Protein AF-0000000082824267 (afdb_homodimer)

Organism: NCBI:txid227866

Structure (mmCIF, N/CA/C/O backbone):
data_AF-0000000082824267-model_v1
#
loop_
_entity.id
_entity.type
_entity.pdbx_description
1 polymer 'Cupin domain-containing protein'
#
loop_
_atom_site.group_PDB
_atom_site.id
_atom_site.type_symbol
_atom_site.label_atom_id
_atom_site.label_alt_id
_atom_site.label_comp_id
_atom_site.label_asym_id
_atom_site.label_entity_id
_atom_site.label_seq_id
_atom_site.pdbx_PDB_ins_code
_atom_site.Cartn_x
_atom_site.Cartn_y
_atom_site.Cartn_z
_atom_site.occupancy
_atom_site.B_iso_or_equiv
_atom_site.auth_seq_id
_atom_site.auth_comp_id
_atom_site.auth_asym_id
_atom_site.auth_atom_id
_atom_site.pdbx_PDB_model_num
ATOM 1 N N . MET A 1 1 ? 20.578 14.664 -0.922 1 53.22 1 MET A N 1
ATOM 2 C CA . MET A 1 1 ? 20.297 13.445 -1.682 1 53.22 1 MET A CA 1
ATOM 3 C C . MET A 1 1 ? 19.594 12.414 -0.81 1 53.22 1 MET A C 1
ATOM 5 O O . MET A 1 1 ? 19.344 11.289 -1.247 1 53.22 1 MET A O 1
ATOM 9 N N . LYS A 1 2 ? 19.234 12.719 0.604 1 77.5 2 LYS A N 1
ATOM 10 C CA . LYS A 1 2 ? 18.953 11.867 1.756 1 77.5 2 LYS A CA 1
ATOM 11 C C . LYS A 1 2 ? 17.531 11.312 1.689 1 77.5 2 LYS A C 1
ATOM 13 O O . LYS A 1 2 ? 17.297 10.156 2.033 1 77.5 2 LYS A O 1
ATOM 18 N N . TYR A 1 3 ? 16.672 12 0.8 1 94.12 3 TYR A N 1
ATOM 19 C CA . TYR A 1 3 ? 15.289 11.57 0.693 1 94.12 3 TYR A CA 1
ATOM 20 C C . TYR A 1 3 ? 14.906 11.32 -0.761 1 94.12 3 TYR A C 1
ATOM 22 O O . TYR A 1 3 ? 14.734 12.266 -1.537 1 94.12 3 TYR A O 1
ATOM 30 N N . LYS A 1 4 ? 14.891 10.117 -1.152 1 96.5 4 LYS A N 1
ATOM 31 C CA . LYS A 1 4 ? 14.539 9.773 -2.527 1 96.5 4 LYS A CA 1
ATOM 32 C C . LYS A 1 4 ? 13.211 9.016 -2.578 1 96.5 4 LYS A C 1
ATOM 34 O O . LYS A 1 4 ? 13.031 8.023 -1.875 1 96.5 4 LYS A O 1
ATOM 39 N N . PRO A 1 5 ? 12.297 9.508 -3.406 1 98.56 5 PRO A N 1
ATOM 40 C CA . PRO A 1 5 ? 11.055 8.742 -3.578 1 98.56 5 PRO A CA 1
ATOM 41 C C . PRO A 1 5 ? 11.289 7.398 -4.258 1 98.56 5 PRO A C 1
ATOM 43 O O . PRO A 1 5 ? 12.289 7.215 -4.957 1 98.56 5 PRO A O 1
ATOM 46 N N . ILE A 1 6 ? 10.508 6.5 -3.969 1 98.75 6 ILE A N 1
ATOM 47 C CA . ILE A 1 6 ? 10.484 5.227 -4.68 1 98.75 6 ILE A CA 1
ATOM 48 C C . ILE A 1 6 ? 9.477 5.289 -5.82 1 98.75 6 ILE A C 1
ATOM 50 O O . ILE A 1 6 ? 8.273 5.453 -5.59 1 98.75 6 ILE A O 1
ATOM 54 N N . ASN A 1 7 ? 9.922 5.168 -7.016 1 98.81 7 ASN A N 1
ATOM 55 C CA . ASN A 1 7 ? 9.094 5.246 -8.211 1 98.81 7 ASN A CA 1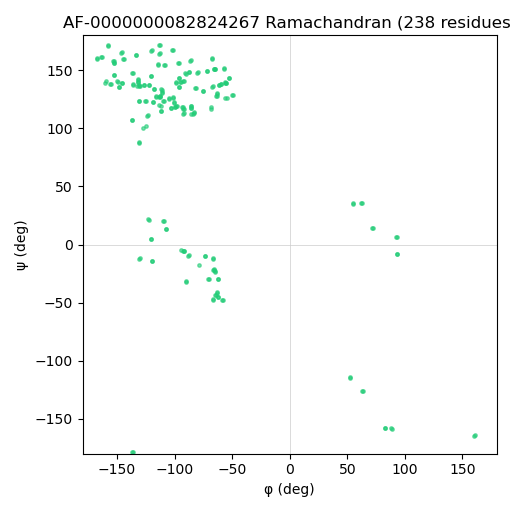
ATOM 56 C C . ASN A 1 7 ? 8.727 3.859 -8.734 1 98.81 7 ASN A C 1
ATOM 58 O O . ASN A 1 7 ? 9.609 3.084 -9.109 1 98.81 7 ASN A O 1
ATOM 62 N N . PHE A 1 8 ? 7.406 3.557 -8.781 1 98.88 8 PHE A N 1
ATOM 63 C CA . PHE A 1 8 ? 6.969 2.215 -9.141 1 98.88 8 PHE A CA 1
ATOM 64 C C . PHE A 1 8 ? 7.406 1.864 -10.555 1 98.88 8 PHE A C 1
ATOM 66 O O . PHE A 1 8 ? 7.906 0.765 -10.805 1 98.88 8 PHE A O 1
ATOM 73 N N . GLN A 1 9 ? 7.238 2.766 -11.516 1 98.56 9 GLN A N 1
ATOM 74 C CA . GLN A 1 9 ? 7.582 2.48 -12.906 1 98.56 9 GLN A CA 1
ATOM 75 C C . GLN A 1 9 ? 9.078 2.252 -13.062 1 98.56 9 GLN A C 1
ATOM 77 O O . GLN A 1 9 ? 9.5 1.349 -13.789 1 98.56 9 GLN A O 1
ATOM 82 N N . GLU A 1 10 ? 9.883 3.117 -12.391 1 98.69 10 GLU A N 1
ATOM 83 C CA . GLU A 1 10 ? 11.336 2.934 -12.43 1 98.69 10 GLU A CA 1
ATOM 84 C C . GLU A 1 10 ? 11.727 1.562 -11.898 1 98.69 10 GLU A C 1
ATOM 86 O O . GLU A 1 10 ? 12.531 0.853 -12.516 1 98.69 10 GLU A O 1
ATOM 91 N N . LYS A 1 11 ? 11.18 1.177 -10.734 1 98.88 11 LYS A N 1
ATOM 92 C CA . LYS A 1 11 ? 11.508 -0.109 -10.125 1 98.88 11 LYS A CA 1
ATOM 93 C C . LYS A 1 11 ? 11.062 -1.267 -11.016 1 98.88 11 LYS A C 1
ATOM 95 O O . LYS A 1 11 ? 11.797 -2.24 -11.188 1 98.88 11 LYS A O 1
ATOM 100 N N . LEU A 1 12 ? 9.852 -1.125 -11.617 1 98.75 12 LEU A N 1
ATOM 101 C CA . LEU A 1 12 ? 9.312 -2.166 -12.484 1 98.75 12 LEU A CA 1
ATOM 102 C C . LEU A 1 12 ? 10.203 -2.377 -13.703 1 98.75 12 LEU A C 1
ATOM 104 O O . LEU A 1 12 ? 10.258 -3.479 -14.258 1 98.75 12 LEU A O 1
ATOM 108 N N . SER A 1 13 ? 10.875 -1.376 -14.141 1 98.75 13 SER A N 1
ATOM 109 C CA . SER A 1 13 ? 11.703 -1.448 -15.336 1 98.75 13 SER A CA 1
ATOM 110 C C . SER A 1 13 ? 12.977 -2.25 -15.078 1 98.75 13 SER A C 1
ATOM 112 O O . SER A 1 13 ? 13.688 -2.617 -16.016 1 98.75 13 SER A O 1
ATOM 114 N N . LYS A 1 14 ? 13.297 -2.602 -13.836 1 98.69 14 LYS A N 1
ATOM 115 C CA . LYS A 1 14 ? 14.578 -3.195 -13.461 1 98.69 14 LYS A CA 1
ATOM 116 C C . LYS A 1 14 ? 14.531 -4.715 -13.594 1 98.69 14 LYS A C 1
ATOM 118 O O . LYS A 1 14 ? 15.555 -5.387 -13.422 1 98.69 14 LYS A O 1
ATOM 123 N N . PHE A 1 15 ? 13.414 -5.301 -13.812 1 98.56 15 PHE A N 1
ATOM 124 C CA . PHE A 1 15 ? 13.312 -6.75 -13.93 1 98.56 15 PHE A CA 1
ATOM 125 C C . PHE A 1 15 ? 12.234 -7.137 -14.938 1 98.56 15 PHE A C 1
ATOM 127 O O . PHE A 1 15 ? 11.383 -6.32 -15.289 1 98.56 15 PHE A O 1
ATOM 134 N N . GLN A 1 16 ? 12.219 -8.398 -15.367 1 98.06 16 GLN A N 1
ATOM 135 C CA . GLN A 1 16 ? 11.242 -8.898 -16.328 1 98.06 16 GLN A CA 1
ATOM 136 C C . GLN A 1 16 ? 10.609 -10.195 -15.836 1 98.06 16 GLN A C 1
ATOM 138 O O . GLN A 1 16 ? 9.602 -10.648 -16.391 1 98.06 16 GLN A O 1
ATOM 143 N N . ASP A 1 17 ? 11.195 -10.797 -14.797 1 97.44 17 ASP A N 1
ATOM 144 C CA . ASP A 1 17 ? 10.727 -12.086 -14.289 1 97.44 17 ASP A CA 1
ATOM 145 C C . ASP A 1 17 ? 9.242 -12.023 -13.93 1 97.44 17 ASP A C 1
ATOM 147 O O . ASP A 1 17 ? 8.766 -11.023 -13.391 1 97.44 17 ASP A O 1
ATOM 151 N N . GLN A 1 18 ? 8.57 -13.062 -14.273 1 98 18 GLN A N 1
ATOM 152 C CA . GLN A 1 18 ? 7.18 -13.227 -13.859 1 98 18 GLN A CA 1
ATOM 153 C C . GLN A 1 18 ? 7.086 -13.969 -12.523 1 98 18 GLN A C 1
ATOM 155 O O . GLN A 1 18 ? 7.902 -14.844 -12.242 1 98 18 GLN A O 1
ATOM 160 N N . TRP A 1 19 ? 6.07 -13.625 -11.711 1 98.38 19 TRP A N 1
ATOM 161 C CA . TRP A 1 19 ? 5.742 -14.32 -10.469 1 98.38 19 TRP A CA 1
ATOM 162 C C . TRP A 1 19 ? 6.953 -14.375 -9.539 1 98.38 19 TRP A C 1
ATOM 164 O O . TRP A 1 19 ? 7.203 -15.398 -8.906 1 98.38 19 TRP A O 1
ATOM 174 N N . SER A 1 20 ? 7.738 -13.344 -9.531 1 98.25 20 SER A N 1
ATOM 175 C CA . SER A 1 20 ? 8.93 -13.195 -8.695 1 98.25 20 SER A CA 1
ATOM 176 C C . SER A 1 20 ? 8.938 -11.844 -7.988 1 98.25 20 SER A C 1
ATOM 178 O O . SER A 1 20 ? 9.531 -10.883 -8.484 1 98.25 20 SER A O 1
ATOM 180 N N . PRO A 1 21 ? 8.32 -11.805 -6.824 1 98.69 21 PRO A N 1
ATOM 181 C CA . PRO A 1 21 ? 8.211 -10.531 -6.117 1 98.69 21 PRO A CA 1
ATOM 182 C C . PRO A 1 21 ? 9.57 -9.922 -5.781 1 98.69 21 PRO A C 1
ATOM 184 O O . PRO A 1 21 ? 10.508 -10.641 -5.414 1 98.69 21 PRO A O 1
ATOM 187 N N . LYS A 1 22 ? 9.688 -8.586 -5.977 1 98.88 22 LYS A N 1
ATOM 188 C CA . LYS A 1 22 ? 10.867 -7.801 -5.641 1 98.88 22 LYS A CA 1
ATOM 189 C C . LYS A 1 22 ? 10.555 -6.77 -4.562 1 98.88 22 LYS A C 1
ATOM 191 O O . LYS A 1 22 ? 9.602 -6 -4.688 1 98.88 22 LYS A O 1
ATOM 196 N N . VAL A 1 23 ? 11.344 -6.766 -3.5 1 98.94 23 VAL A N 1
ATOM 197 C CA . VAL A 1 23 ? 11.117 -5.844 -2.391 1 98.94 23 VAL A CA 1
ATOM 198 C C . VAL A 1 23 ? 11.57 -4.441 -2.783 1 98.94 23 VAL A C 1
ATOM 200 O O . VAL A 1 23 ? 12.672 -4.262 -3.299 1 98.94 23 VAL A O 1
ATOM 203 N N . ILE A 1 24 ? 10.695 -3.449 -2.525 1 98.88 24 ILE A N 1
ATOM 204 C CA . ILE A 1 24 ? 11.086 -2.084 -2.861 1 98.88 24 ILE A CA 1
ATOM 205 C C . ILE A 1 24 ? 11.102 -1.225 -1.6 1 98.88 24 ILE A C 1
ATOM 207 O O . ILE A 1 24 ? 11.68 -0.135 -1.587 1 98.88 24 ILE A O 1
ATOM 211 N N . ALA A 1 25 ? 10.523 -1.704 -0.544 1 98.81 25 ALA A N 1
ATOM 212 C CA . ALA A 1 25 ? 10.445 -0.925 0.688 1 98.81 25 ALA A CA 1
ATOM 213 C C . ALA A 1 25 ? 10 -1.798 1.86 1 98.81 25 ALA A C 1
ATOM 215 O O . ALA A 1 25 ? 9.445 -2.879 1.661 1 98.81 25 ALA A O 1
ATOM 216 N N . GLU A 1 26 ? 10.281 -1.306 3.016 1 98.69 26 GLU A N 1
ATOM 217 C CA . GLU A 1 26 ? 9.789 -1.901 4.254 1 98.69 26 GLU A CA 1
ATOM 218 C C . GLU A 1 26 ? 9.188 -0.841 5.176 1 98.69 26 GLU A C 1
ATOM 220 O O . GLU A 1 26 ? 9.688 0.283 5.242 1 98.69 26 GLU A O 1
ATOM 225 N N . MET A 1 27 ? 8.133 -1.171 5.797 1 98.69 27 MET A N 1
ATOM 226 C CA . MET A 1 27 ? 7.469 -0.427 6.863 1 98.69 27 MET A CA 1
ATOM 227 C C . MET A 1 27 ? 7.324 -1.286 8.117 1 98.69 27 MET A C 1
ATOM 229 O O . MET A 1 27 ? 6.52 -2.217 8.148 1 98.69 27 MET A O 1
ATOM 233 N N . ASN A 1 28 ? 8.062 -0.928 9.141 1 98.5 28 ASN A N 1
ATOM 234 C CA . ASN A 1 28 ? 8.133 -1.816 10.297 1 98.5 28 ASN A CA 1
ATOM 235 C C . ASN A 1 28 ? 8.523 -3.234 9.883 1 98.5 28 ASN A C 1
ATOM 237 O O . ASN A 1 28 ? 9.625 -3.459 9.383 1 98.5 28 ASN A O 1
ATOM 241 N N . ASP A 1 29 ? 7.645 -4.238 10.055 1 98.31 29 ASP A N 1
ATOM 242 C CA . ASP A 1 29 ? 7.949 -5.621 9.695 1 98.31 29 ASP A CA 1
ATOM 243 C C . ASP A 1 29 ? 7.16 -6.059 8.469 1 98.31 29 ASP A C 1
ATOM 245 O O . ASP A 1 29 ? 6.984 -7.258 8.234 1 98.31 29 ASP A O 1
ATOM 249 N N . TYR A 1 30 ? 6.672 -5.121 7.676 1 98.81 30 TYR A N 1
ATOM 250 C CA . TYR A 1 30 ? 5.984 -5.406 6.422 1 98.81 30 TYR A CA 1
ATOM 251 C C . TYR A 1 30 ? 6.844 -5.012 5.227 1 98.81 30 TYR A C 1
ATOM 253 O O . TYR A 1 30 ? 7.703 -4.133 5.332 1 98.81 30 TYR A O 1
ATOM 261 N N . GLN A 1 31 ? 6.617 -5.641 4.145 1 98.88 31 GLN A N 1
ATOM 262 C CA . GLN A 1 31 ? 7.324 -5.34 2.906 1 98.88 31 GLN A CA 1
ATOM 263 C C . GLN A 1 31 ? 6.355 -4.926 1.806 1 98.88 31 GLN A C 1
ATOM 265 O O . GLN A 1 31 ? 5.234 -5.43 1.736 1 98.88 31 GLN A O 1
ATOM 270 N N . PHE A 1 32 ? 6.785 -4.016 0.984 1 98.94 32 PHE A N 1
ATOM 271 C CA . PHE A 1 32 ? 6.195 -3.674 -0.302 1 98.94 32 PHE A CA 1
ATOM 272 C C . PHE A 1 32 ? 6.969 -4.316 -1.445 1 98.94 32 PHE A C 1
ATOM 274 O O . PHE A 1 32 ? 8.18 -4.109 -1.578 1 98.94 32 PHE A O 1
ATOM 281 N N . LYS A 1 33 ? 6.262 -5.094 -2.217 1 98.94 33 LYS A N 1
ATOM 282 C CA . LYS A 1 33 ? 6.918 -5.828 -3.297 1 98.94 33 LYS A CA 1
ATOM 283 C C . LYS A 1 33 ? 6.223 -5.574 -4.633 1 98.94 33 LYS A C 1
ATOM 285 O O . LYS A 1 33 ? 4.992 -5.516 -4.699 1 98.94 33 LYS A O 1
ATOM 290 N N . LEU A 1 34 ? 7.012 -5.379 -5.648 1 98.94 34 LEU A N 1
ATOM 291 C CA . LEU A 1 34 ? 6.484 -5.348 -7.008 1 98.94 34 LEU A CA 1
ATOM 292 C C . LEU A 1 34 ? 6.633 -6.707 -7.68 1 98.94 34 LEU A C 1
ATOM 294 O O . LEU A 1 34 ? 7.641 -7.391 -7.492 1 98.94 34 LEU A O 1
ATOM 298 N N . VAL A 1 35 ? 5.676 -7.074 -8.461 1 98.88 35 VAL A N 1
ATOM 299 C CA . VAL A 1 35 ? 5.715 -8.336 -9.195 1 98.88 35 VAL A CA 1
ATOM 300 C C . VAL A 1 35 ? 5.023 -8.172 -10.547 1 98.88 35 VAL A C 1
ATOM 302 O O . VAL A 1 35 ? 4.043 -7.441 -10.664 1 98.88 35 VAL A O 1
ATOM 305 N N . LYS A 1 36 ? 5.531 -8.719 -11.578 1 98.88 36 LYS A N 1
ATOM 306 C CA . LYS A 1 36 ? 4.867 -8.922 -12.867 1 98.88 36 LYS A CA 1
ATOM 307 C C . LYS A 1 36 ? 4.289 -10.328 -12.969 1 98.88 36 LYS A C 1
ATOM 309 O O . LYS A 1 36 ? 4.941 -11.305 -12.586 1 98.88 36 LYS A O 1
ATOM 314 N N . VAL A 1 37 ? 3.062 -10.367 -13.461 1 98.88 37 VAL A N 1
ATOM 315 C CA . VAL A 1 37 ? 2.459 -11.695 -13.516 1 98.88 37 VAL A CA 1
ATOM 316 C C . VAL A 1 37 ? 1.743 -11.883 -14.852 1 98.88 37 VAL A C 1
ATOM 318 O O . VAL A 1 37 ? 1.209 -10.922 -15.414 1 98.88 37 VAL A O 1
ATOM 321 N N . GLN A 1 38 ? 1.723 -13.008 -15.312 1 98.81 38 GLN A N 1
ATOM 322 C CA . GLN A 1 38 ? 0.967 -13.438 -16.484 1 98.81 38 GLN A CA 1
ATOM 323 C C . GLN A 1 38 ? 0.689 -14.938 -16.438 1 98.81 38 GLN A C 1
ATOM 325 O O . GLN A 1 38 ? 1.559 -15.727 -16.047 1 98.81 38 GLN A O 1
ATOM 330 N N . GLY A 1 39 ? -0.513 -15.281 -16.812 1 98.56 39 GLY A N 1
ATOM 331 C CA . GLY A 1 39 ? -0.914 -16.688 -16.766 1 98.56 39 GLY A CA 1
ATOM 332 C C . GLY A 1 39 ? -1.362 -17.125 -15.383 1 98.56 39 GLY A C 1
ATOM 333 O O . GLY A 1 39 ? -1.808 -16.312 -14.57 1 98.56 39 GLY A O 1
ATOM 334 N N . ASP A 1 40 ? -1.31 -18.438 -15.109 1 98.31 40 ASP A N 1
ATOM 335 C CA . ASP A 1 40 ? -1.82 -19.047 -13.883 1 98.31 40 ASP A CA 1
ATOM 336 C C . ASP A 1 40 ? -0.756 -19.047 -12.789 1 98.31 40 ASP A C 1
ATOM 338 O O . ASP A 1 40 ? 0.436 -19.188 -13.07 1 98.31 40 ASP A O 1
ATOM 342 N N . PHE A 1 41 ? -1.188 -18.953 -11.617 1 98.62 41 PHE A N 1
ATOM 343 C CA . PHE A 1 41 ? -0.38 -19.219 -10.438 1 98.62 41 PHE A CA 1
ATOM 344 C C . PHE A 1 41 ? -0.892 -20.453 -9.703 1 98.62 41 PHE A C 1
ATOM 346 O O . PHE A 1 41 ? -1.96 -20.984 -10.023 1 98.62 41 PHE A O 1
ATOM 353 N N . VAL A 1 42 ? -0.205 -20.922 -8.734 1 98.25 42 VAL A N 1
ATOM 354 C CA . VAL A 1 42 ? -0.593 -22.094 -7.949 1 98.25 42 VAL A CA 1
ATOM 355 C C . VAL A 1 42 ? -1.636 -21.703 -6.91 1 98.25 42 VAL A C 1
ATOM 357 O O . VAL A 1 42 ? -1.646 -20.562 -6.434 1 98.25 42 VAL A O 1
ATOM 360 N N . TRP A 1 43 ? -2.553 -22.641 -6.582 1 98.38 43 TRP A N 1
ATOM 361 C CA . TRP A 1 43 ? -3.402 -22.5 -5.406 1 98.38 43 TRP A CA 1
ATOM 362 C C . TRP A 1 43 ? -2.566 -22.5 -4.129 1 98.38 43 TRP A C 1
ATOM 364 O O . TRP A 1 43 ? -1.723 -23.375 -3.932 1 98.38 43 TRP A O 1
ATOM 374 N N . HIS A 1 44 ? -2.789 -21.531 -3.277 1 98.56 44 HIS A N 1
ATOM 375 C CA . HIS A 1 44 ? -2.059 -21.453 -2.018 1 98.56 44 HIS A CA 1
ATOM 376 C C . HIS A 1 44 ? -2.822 -20.625 -0.989 1 98.56 44 HIS A C 1
ATOM 378 O O . HIS A 1 44 ? -3.891 -20.094 -1.288 1 98.56 44 HIS A O 1
ATOM 384 N N . LYS A 1 45 ? -2.371 -20.609 0.228 1 98.12 45 LYS A N 1
ATOM 385 C CA . LYS A 1 45 ? -2.873 -19.766 1.306 1 98.12 45 LYS A CA 1
ATOM 386 C C . LYS A 1 45 ? -1.741 -19.328 2.23 1 98.12 45 LYS A C 1
ATOM 388 O O . LYS A 1 45 ? -0.639 -19.875 2.178 1 98.12 45 LYS A O 1
ATOM 393 N N . HIS A 1 46 ? -1.909 -18.359 2.918 1 98.12 46 HIS A N 1
ATOM 394 C CA . HIS A 1 46 ? -1.034 -17.922 4.004 1 98.12 46 HIS A CA 1
ATOM 395 C C . HIS A 1 46 ? -1.721 -18.078 5.359 1 98.12 46 HIS A C 1
ATOM 397 O O . HIS A 1 46 ? -2.672 -17.359 5.664 1 98.12 46 HIS A O 1
ATOM 403 N N . ASP A 1 47 ? -1.231 -18.922 6.18 1 97.19 47 ASP A N 1
ATOM 404 C CA . ASP A 1 47 ? -1.926 -19.344 7.395 1 97.19 47 ASP A CA 1
ATOM 405 C C . ASP A 1 47 ? -1.966 -18.219 8.422 1 97.19 47 ASP A C 1
ATOM 407 O O . ASP A 1 47 ? -2.926 -18.094 9.188 1 97.19 47 ASP A O 1
ATOM 411 N N . GLU A 1 48 ? -0.972 -17.359 8.398 1 97.19 48 GLU A N 1
ATOM 412 C CA . GLU A 1 48 ? -0.774 -16.516 9.57 1 97.19 48 GLU A CA 1
ATOM 413 C C . GLU A 1 48 ? -0.886 -15.039 9.203 1 97.19 48 GLU A C 1
ATOM 415 O O . GLU A 1 48 ? -0.577 -14.164 10.023 1 97.19 48 GLU A O 1
ATOM 420 N N . THR A 1 49 ? -1.23 -14.766 7.945 1 98.62 49 THR A N 1
ATOM 421 C CA . THR A 1 49 ? -1.23 -13.352 7.586 1 98.62 49 THR A CA 1
ATOM 422 C C . THR A 1 49 ? -2.221 -13.078 6.457 1 98.62 49 THR A C 1
ATOM 424 O O . THR A 1 49 ? -2.414 -13.922 5.578 1 98.62 49 THR A O 1
ATOM 427 N N . ASP A 1 50 ? -2.861 -11.867 6.496 1 98.75 50 ASP A N 1
ATOM 428 C CA . ASP A 1 50 ? -3.508 -11.289 5.324 1 98.75 50 ASP A CA 1
ATOM 429 C C . ASP A 1 50 ? -2.48 -10.898 4.266 1 98.75 50 ASP A C 1
ATOM 431 O O . ASP A 1 50 ? -1.289 -10.789 4.559 1 98.75 50 ASP A O 1
ATOM 435 N N . GLU A 1 51 ? -2.908 -10.758 3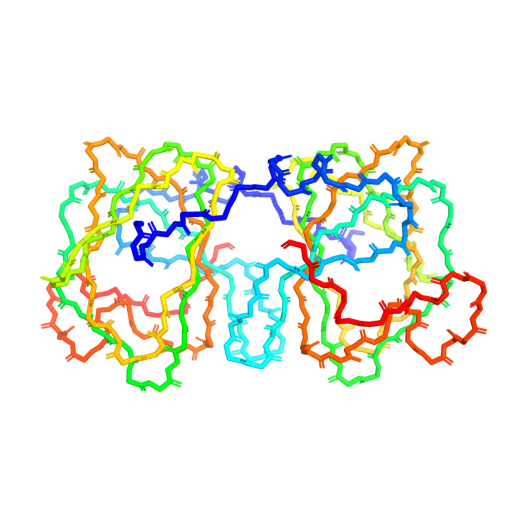.094 1 98.69 51 GLU A N 1
ATOM 436 C CA . GLU A 1 51 ? -2.1 -10.305 1.966 1 98.69 51 GLU A CA 1
ATOM 437 C C . GLU A 1 51 ? -2.852 -9.273 1.125 1 98.69 51 GLU A C 1
ATOM 439 O O . GLU A 1 51 ? -4.043 -9.438 0.857 1 98.69 51 GLU A O 1
ATOM 444 N N . VAL A 1 52 ? -2.172 -8.227 0.701 1 98.94 52 VAL A N 1
ATOM 445 C CA . VAL A 1 52 ? -2.82 -7.176 -0.083 1 98.94 52 VAL A CA 1
ATOM 446 C C . VAL A 1 52 ? -2.283 -7.195 -1.512 1 98.94 52 VAL A C 1
ATOM 448 O O . VAL A 1 52 ? -1.072 -7.293 -1.726 1 98.94 52 VAL A O 1
ATOM 451 N N . PHE A 1 53 ? -3.16 -7.125 -2.508 1 98.94 53 PHE A N 1
ATOM 452 C CA . PHE A 1 53 ? -2.875 -6.926 -3.924 1 98.94 53 PHE A CA 1
ATOM 453 C C . PHE A 1 53 ? -3.33 -5.543 -4.375 1 98.94 53 PHE A C 1
ATOM 455 O O . PHE A 1 53 ? -4.492 -5.176 -4.191 1 98.94 53 PHE A O 1
ATOM 462 N N . ILE A 1 54 ? -2.479 -4.738 -4.918 1 98.94 54 ILE A N 1
ATOM 463 C CA . ILE A 1 54 ? -2.816 -3.49 -5.594 1 98.94 54 ILE A CA 1
ATOM 464 C C . ILE A 1 54 ? -2.367 -3.557 -7.051 1 98.94 54 ILE A C 1
ATOM 466 O O . ILE A 1 54 ? -1.185 -3.756 -7.336 1 98.94 54 ILE A O 1
ATOM 470 N N . VAL A 1 55 ? -3.293 -3.375 -7.969 1 98.94 55 VAL A N 1
ATOM 471 C CA . VAL A 1 55 ? -2.941 -3.428 -9.383 1 98.94 55 VAL A CA 1
ATOM 472 C C . VAL A 1 55 ? -2.445 -2.059 -9.844 1 98.94 55 VAL A C 1
ATOM 474 O O . VAL A 1 55 ? -3.188 -1.074 -9.797 1 98.94 55 VAL A O 1
ATOM 477 N N . ILE A 1 56 ? -1.186 -2.07 -10.289 1 98.31 56 ILE A N 1
ATOM 478 C CA . ILE A 1 56 ? -0.518 -0.864 -10.766 1 98.31 56 ILE A CA 1
ATOM 479 C C . ILE A 1 56 ? -0.75 -0.706 -12.266 1 98.31 56 ILE A C 1
ATOM 481 O O . ILE A 1 56 ? -0.796 0.415 -12.781 1 98.31 56 ILE A O 1
ATOM 485 N N . GLY A 1 57 ? -0.86 -1.782 -12.93 1 98.62 57 GLY A N 1
ATOM 486 C CA . GLY A 1 57 ? -1.102 -1.828 -14.367 1 98.62 57 GLY A CA 1
ATOM 487 C C . GLY A 1 57 ? -1.668 -3.156 -14.836 1 98.62 57 GLY A C 1
ATOM 488 O O . GLY A 1 57 ? -1.2 -4.219 -14.414 1 98.62 57 GLY A O 1
ATOM 489 N N . GLY A 1 58 ? -2.609 -3.084 -15.766 1 98.75 58 GLY A N 1
ATOM 490 C CA . GLY A 1 58 ? -3.215 -4.293 -16.297 1 98.75 58 GLY A CA 1
ATOM 491 C C . GLY A 1 58 ? -4.406 -4.77 -15.492 1 98.75 58 GLY A C 1
ATOM 492 O O . GLY A 1 58 ? -5.133 -3.963 -14.906 1 98.75 58 GLY A O 1
ATOM 493 N N . ASN A 1 59 ? -4.695 -6.078 -15.656 1 98.88 59 ASN A N 1
ATOM 494 C CA . ASN A 1 59 ? -5.84 -6.73 -15.023 1 98.88 59 ASN A CA 1
ATOM 495 C C . ASN A 1 59 ? -5.441 -8.039 -14.352 1 98.88 59 ASN A C 1
ATOM 497 O O . ASN A 1 59 ? -4.637 -8.805 -14.891 1 98.88 59 ASN A O 1
ATOM 501 N N . LEU A 1 60 ? -6.074 -8.25 -13.211 1 98.94 60 LEU A N 1
ATOM 502 C CA . LEU A 1 60 ? -5.801 -9.453 -12.438 1 98.94 60 LEU A CA 1
ATOM 503 C C . LEU A 1 60 ? -7.098 -10.133 -12 1 98.94 60 LEU A C 1
ATOM 505 O O . LEU A 1 60 ? -8.039 -9.461 -11.586 1 98.94 60 LEU A O 1
ATOM 509 N N . ILE A 1 61 ? -7.121 -11.367 -12.117 1 98.94 61 ILE A N 1
ATOM 510 C CA . ILE A 1 61 ? -8.195 -12.156 -11.531 1 98.94 61 ILE A CA 1
ATOM 511 C C . ILE A 1 61 ? -7.645 -12.984 -10.367 1 98.94 61 ILE A C 1
ATOM 513 O O . ILE A 1 61 ? -6.578 -13.594 -10.484 1 98.94 61 ILE A O 1
ATOM 517 N N . ILE A 1 62 ? -8.281 -12.969 -9.242 1 98.88 62 ILE A N 1
ATOM 518 C CA . ILE A 1 62 ? -7.965 -13.875 -8.141 1 98.88 62 ILE A CA 1
ATOM 519 C C . ILE A 1 62 ? -9.125 -14.836 -7.91 1 98.88 62 ILE A C 1
ATOM 521 O O . ILE A 1 62 ? -10.242 -14.414 -7.613 1 98.88 62 ILE A O 1
ATOM 525 N N . GLU A 1 63 ? -8.844 -16.016 -8.039 1 98.69 63 GLU A N 1
ATOM 526 C CA . GLU A 1 63 ? -9.859 -17.062 -7.871 1 98.69 63 GLU A CA 1
ATOM 527 C C . GLU A 1 63 ? -9.883 -17.578 -6.434 1 98.69 63 GLU A C 1
ATOM 529 O O . GLU A 1 63 ? -8.836 -17.719 -5.805 1 98.69 63 GLU A O 1
ATOM 534 N N . PHE A 1 64 ? -11.016 -17.812 -5.973 1 98.44 64 PHE A N 1
ATOM 535 C CA . PHE A 1 64 ? -11.297 -18.5 -4.715 1 98.44 64 PHE A CA 1
ATOM 536 C C . PHE A 1 64 ? -12.117 -19.766 -4.953 1 98.44 64 PHE A C 1
ATOM 538 O O . PHE A 1 64 ? -12.648 -19.969 -6.051 1 98.44 64 PHE A O 1
ATOM 545 N N . ARG A 1 65 ? -12.219 -20.578 -3.967 1 97.44 65 ARG A N 1
ATOM 546 C CA . ARG A 1 65 ? -12.953 -21.828 -4.145 1 97.44 65 ARG A CA 1
ATOM 547 C C . ARG A 1 65 ? -14.438 -21.562 -4.367 1 97.44 65 ARG A C 1
ATOM 549 O O . ARG A 1 65 ? -15.125 -22.375 -5.004 1 97.44 65 ARG A O 1
ATOM 556 N N . ASP A 1 66 ? -14.828 -20.453 -3.939 1 97.12 66 ASP A N 1
ATOM 557 C CA . ASP A 1 66 ? -16.25 -20.156 -4.023 1 97.12 66 ASP A CA 1
ATOM 558 C C . ASP A 1 66 ? -16.516 -18.891 -4.816 1 97.12 66 ASP A C 1
ATOM 560 O O . ASP A 1 66 ? -17.531 -18.219 -4.633 1 97.12 66 ASP A O 1
ATOM 564 N N . GLY A 1 67 ? -15.602 -18.438 -5.676 1 97.44 67 GLY A N 1
ATOM 565 C CA . GLY A 1 67 ? -15.797 -17.234 -6.473 1 97.44 67 GLY A CA 1
ATOM 566 C C . GLY A 1 67 ? -14.508 -16.641 -6.996 1 97.44 67 GLY A C 1
ATOM 567 O O . GLY A 1 67 ? -13.5 -17.359 -7.117 1 97.44 67 GLY A O 1
ATOM 568 N N . GLU A 1 68 ? -14.602 -15.406 -7.441 1 98.5 68 GLU A N 1
ATOM 569 C CA . GLU A 1 68 ? -13.43 -14.688 -7.93 1 98.5 68 GLU A CA 1
ATOM 570 C C . GLU A 1 68 ? -13.586 -13.18 -7.77 1 98.5 68 GLU A C 1
ATOM 572 O O . GLU A 1 68 ? -14.703 -12.688 -7.609 1 98.5 68 GLU A O 1
ATOM 577 N N . VAL A 1 69 ? -12.547 -12.516 -7.746 1 98.75 69 VAL A N 1
ATOM 578 C CA . VAL A 1 69 ? -12.523 -11.055 -7.824 1 98.75 69 VAL A CA 1
ATOM 579 C C . VAL A 1 69 ? -11.672 -10.617 -9.016 1 98.75 69 VAL A C 1
ATOM 581 O O . VAL A 1 69 ? -10.617 -11.195 -9.281 1 98.75 69 VAL A O 1
ATOM 584 N N . LYS A 1 70 ? -12.102 -9.672 -9.758 1 98.81 70 LYS A N 1
ATOM 585 C CA . LYS A 1 70 ? -11.359 -9.055 -10.852 1 98.81 70 LYS A CA 1
ATOM 586 C C . LYS A 1 70 ? -10.844 -7.676 -10.453 1 98.81 70 LYS A C 1
ATOM 588 O O . LYS A 1 70 ? -11.609 -6.824 -10 1 98.81 70 LYS A O 1
ATOM 593 N N . LEU A 1 71 ? -9.578 -7.492 -10.594 1 98.88 71 LEU A N 1
ATOM 594 C CA . LEU A 1 71 ? -8.938 -6.23 -10.227 1 98.88 71 LEU A CA 1
ATOM 595 C C . LEU A 1 71 ? -8.414 -5.512 -11.469 1 98.88 71 LEU A C 1
ATOM 597 O O . LEU A 1 71 ? -7.688 -6.098 -12.266 1 98.88 71 LEU A O 1
ATOM 601 N N . ASN A 1 72 ? -8.805 -4.266 -11.586 1 98.75 72 ASN A N 1
ATOM 602 C CA . ASN A 1 72 ? -8.25 -3.377 -12.594 1 98.75 72 ASN A CA 1
ATOM 603 C C . ASN A 1 72 ? -7.215 -2.426 -12 1 98.75 72 ASN A C 1
ATOM 605 O O . ASN A 1 72 ? -7.062 -2.352 -10.781 1 98.75 72 ASN A O 1
ATOM 609 N N . GLU A 1 73 ? -6.465 -1.762 -12.93 1 98.69 73 GLU A N 1
ATOM 610 C CA . GLU A 1 73 ? -5.523 -0.736 -12.484 1 98.69 73 GLU A CA 1
ATOM 611 C C . GLU A 1 73 ? -6.191 0.244 -11.523 1 98.69 73 GLU A C 1
ATOM 613 O O . GLU A 1 73 ? -7.289 0.732 -11.789 1 98.69 73 GLU A O 1
ATOM 618 N N . GLY A 1 74 ? -5.57 0.474 -10.359 1 98.62 74 GLY A N 1
ATOM 619 C CA . GLY A 1 74 ? -6.098 1.422 -9.398 1 98.62 74 GLY A CA 1
ATOM 620 C C . GLY A 1 74 ? -7.004 0.778 -8.359 1 98.62 74 GLY A C 1
ATOM 621 O O . GLY A 1 74 ? -7.621 1.472 -7.551 1 98.62 74 GLY A O 1
ATOM 622 N N . GLU A 1 75 ? -7.082 -0.556 -8.398 1 98.88 75 GLU A N 1
ATOM 623 C CA . GLU A 1 75 ? -7.898 -1.289 -7.438 1 98.88 75 GLU A CA 1
ATOM 624 C C . GLU A 1 75 ? -7.035 -2.166 -6.531 1 98.88 75 GLU A C 1
ATOM 626 O O . GLU A 1 75 ? -5.902 -2.506 -6.887 1 98.88 75 GLU A O 1
ATOM 631 N N . MET A 1 76 ? -7.531 -2.479 -5.336 1 98.94 76 MET A N 1
ATOM 632 C CA . MET A 1 76 ? -6.836 -3.355 -4.398 1 98.94 76 MET A CA 1
ATOM 633 C C . MET A 1 76 ? -7.789 -4.395 -3.818 1 98.94 76 MET A C 1
ATOM 635 O O . MET A 1 76 ? -9.008 -4.254 -3.92 1 98.94 76 MET A O 1
ATOM 639 N N . PHE A 1 77 ? -7.277 -5.367 -3.273 1 98.94 77 PHE A N 1
ATOM 640 C CA . PHE A 1 77 ? -8.023 -6.398 -2.561 1 98.94 77 PHE A CA 1
ATOM 641 C C . PHE A 1 77 ? -7.184 -6.992 -1.438 1 98.94 77 PHE A C 1
ATOM 643 O O . PHE A 1 77 ? -5.973 -7.168 -1.587 1 98.94 77 PHE A O 1
ATOM 650 N N . VAL A 1 78 ? -7.824 -7.25 -0.321 1 98.88 78 VAL A N 1
ATOM 651 C CA . VAL A 1 78 ? -7.18 -7.906 0.81 1 98.88 78 VAL A CA 1
ATOM 652 C C . VAL A 1 78 ? -7.617 -9.367 0.877 1 98.88 78 VAL A C 1
ATOM 654 O O . VAL A 1 78 ? -8.805 -9.656 1.012 1 98.88 78 VAL A O 1
ATOM 657 N N . ILE A 1 79 ? -6.672 -10.25 0.723 1 98.69 79 ILE A N 1
ATOM 658 C CA . ILE A 1 79 ? -6.953 -11.664 0.938 1 98.69 79 ILE A CA 1
ATOM 659 C C . ILE A 1 79 ? -6.801 -12.008 2.42 1 98.69 79 ILE A C 1
ATOM 661 O O . ILE A 1 79 ? -5.707 -11.883 2.98 1 98.69 79 ILE A O 1
ATOM 665 N N . PRO A 1 80 ? -7.828 -12.43 3.066 1 98.12 80 PRO A N 1
ATOM 666 C CA . PRO A 1 80 ? -7.715 -12.766 4.488 1 98.12 80 PRO A CA 1
ATOM 667 C C . PRO A 1 80 ? -6.793 -13.953 4.746 1 98.12 80 PRO A C 1
ATOM 669 O O . PRO A 1 80 ? -6.656 -14.828 3.889 1 98.12 80 PRO A O 1
ATOM 672 N N . LYS A 1 81 ? -6.199 -13.922 5.926 1 98.12 81 LYS A N 1
ATOM 673 C CA . LYS A 1 81 ? -5.383 -15.062 6.328 1 98.12 81 LYS A CA 1
ATOM 674 C C . LYS A 1 81 ? -6.16 -16.375 6.211 1 98.12 81 LYS A C 1
ATOM 676 O O . LYS A 1 81 ? -7.367 -16.406 6.457 1 98.12 81 LYS A O 1
ATOM 681 N N . ASN A 1 82 ? -5.52 -17.438 5.816 1 97.94 82 ASN A N 1
ATOM 682 C CA . ASN A 1 82 ? -6.008 -18.812 5.766 1 97.94 82 ASN A CA 1
ATOM 683 C C . ASN A 1 82 ? -7.02 -19 4.641 1 97.94 82 ASN A C 1
ATOM 685 O O . ASN A 1 82 ? -7.777 -19.984 4.637 1 97.94 82 ASN A O 1
ATOM 689 N N . VAL A 1 83 ? -7.164 -18.094 3.691 1 98.06 83 VAL A N 1
ATOM 690 C CA . VAL A 1 83 ? -8.062 -18.234 2.547 1 98.06 83 VAL A CA 1
ATOM 691 C C . VAL A 1 83 ? -7.266 -18.688 1.322 1 98.06 83 VAL A C 1
ATOM 693 O O . VAL A 1 83 ? -6.324 -18.016 0.901 1 98.06 83 VAL A O 1
ATOM 696 N N . GLU A 1 84 ? -7.613 -19.812 0.853 1 98.25 84 GLU A N 1
ATOM 697 C CA . GLU A 1 84 ? -6.988 -20.312 -0.368 1 98.25 84 GLU A CA 1
ATOM 698 C C . GLU A 1 84 ? -7.371 -19.453 -1.574 1 98.25 84 GLU A C 1
ATOM 700 O O . GLU A 1 84 ? -8.531 -19.078 -1.728 1 98.25 84 GLU A O 1
ATOM 705 N N . HIS A 1 85 ? -6.391 -19.156 -2.408 1 98.69 85 HIS A N 1
ATOM 706 C CA . HIS A 1 85 ? -6.641 -18.297 -3.57 1 98.69 85 HIS A CA 1
ATOM 707 C C . HIS A 1 85 ? -5.66 -18.609 -4.695 1 98.69 85 HIS A C 1
ATOM 709 O O . HIS A 1 85 ? -4.598 -19.188 -4.457 1 98.69 85 HIS A O 1
ATOM 715 N N . LYS A 1 86 ? -5.996 -18.312 -5.883 1 98.69 86 LYS A N 1
ATOM 716 C CA . LYS A 1 86 ? -5.191 -18.516 -7.086 1 98.69 86 LYS A CA 1
ATOM 717 C C . LYS A 1 86 ? -5.262 -17.312 -8.008 1 98.69 86 LYS A C 1
ATOM 719 O O . LYS A 1 86 ? -6.266 -17.094 -8.695 1 98.69 86 LYS A O 1
ATOM 724 N N . PRO A 1 87 ? -4.176 -16.516 -8.086 1 98.81 87 PRO A N 1
ATOM 725 C CA . PRO A 1 87 ? -4.133 -15.406 -9.039 1 98.81 87 PRO A CA 1
ATOM 726 C C . PRO A 1 87 ? -3.992 -15.875 -10.484 1 98.81 87 PRO A C 1
ATOM 728 O O . PRO A 1 87 ? -3.428 -16.938 -10.734 1 98.81 87 PRO A O 1
ATOM 731 N N . TYR A 1 88 ? -4.566 -15.055 -11.375 1 98.88 88 TYR A N 1
ATOM 732 C CA . TYR A 1 88 ? -4.465 -15.258 -12.82 1 98.88 88 TYR A CA 1
ATOM 733 C C . TYR A 1 88 ? -4.484 -13.93 -13.562 1 98.88 88 TYR A C 1
ATOM 735 O O . TYR A 1 88 ? -5.254 -13.031 -13.219 1 98.88 88 TYR A O 1
ATOM 743 N N . ALA A 1 89 ? -3.59 -13.781 -14.539 1 98.88 89 ALA A N 1
ATOM 744 C CA . ALA A 1 89 ? -3.605 -12.617 -15.43 1 98.88 89 ALA A CA 1
ATOM 745 C C . ALA A 1 89 ? -3.52 -13.047 -16.891 1 98.88 89 ALA A C 1
ATOM 747 O O . ALA A 1 89 ? -2.572 -13.734 -17.281 1 98.88 89 ALA A O 1
ATOM 748 N N . GLU A 1 90 ? -4.496 -12.625 -17.656 1 98.69 90 GLU A N 1
ATOM 749 C CA . GLU A 1 90 ? -4.512 -12.977 -19.078 1 98.69 90 GLU A CA 1
ATOM 750 C C . GLU A 1 90 ? -3.354 -12.32 -19.812 1 98.69 90 GLU A C 1
ATOM 752 O O . GLU A 1 90 ? -2.701 -12.961 -20.641 1 98.69 90 GLU A O 1
ATOM 757 N N . ALA A 1 91 ? -3.117 -11.109 -19.656 1 98.75 91 ALA A N 1
ATOM 758 C CA . ALA A 1 91 ? -1.968 -10.336 -20.109 1 98.75 91 ALA A CA 1
ATOM 759 C C . ALA A 1 91 ? -1.117 -9.859 -18.938 1 98.75 91 ALA A C 1
ATOM 761 O O . ALA A 1 91 ? -1.554 -9.914 -17.781 1 98.75 91 ALA A O 1
ATOM 762 N N . GLU A 1 92 ? 0.052 -9.438 -19.203 1 98.88 92 GLU A N 1
ATOM 763 C CA . GLU A 1 92 ? 0.943 -9.047 -18.109 1 98.88 92 GLU A CA 1
ATOM 764 C C . GLU A 1 92 ? 0.3 -7.98 -17.234 1 98.88 92 GLU A C 1
ATOM 766 O O . GLU A 1 92 ? -0.227 -6.984 -17.734 1 98.88 92 GLU A O 1
ATOM 771 N N . CYS A 1 93 ? 0.273 -8.273 -16 1 98.88 93 CYS A N 1
ATOM 772 C CA . CYS A 1 93 ? -0.234 -7.387 -14.961 1 98.88 93 CYS A CA 1
ATOM 773 C C . CYS A 1 93 ? 0.869 -7.02 -13.977 1 98.88 93 CYS A C 1
ATOM 775 O O . CYS A 1 93 ? 1.678 -7.867 -13.594 1 98.88 93 CYS A O 1
ATOM 777 N N . LYS A 1 94 ? 1.007 -5.762 -13.617 1 98.94 94 LYS A N 1
ATOM 778 C CA . LYS A 1 94 ? 1.951 -5.25 -12.633 1 98.94 94 LYS A CA 1
ATOM 779 C C . LYS A 1 94 ? 1.259 -4.98 -11.297 1 98.94 94 LYS A C 1
ATOM 781 O O . LYS A 1 94 ? 0.265 -4.254 -11.242 1 98.94 94 LYS A O 1
ATOM 786 N N . ILE A 1 95 ? 1.835 -5.582 -10.219 1 98.94 95 ILE A N 1
ATOM 787 C CA . ILE A 1 95 ? 1.13 -5.605 -8.945 1 98.94 95 ILE A CA 1
ATOM 788 C C . ILE A 1 95 ? 2.061 -5.129 -7.828 1 98.94 95 ILE A C 1
ATOM 790 O O . ILE A 1 95 ? 3.248 -5.457 -7.82 1 98.94 95 ILE A O 1
ATOM 794 N N . LEU A 1 96 ? 1.562 -4.297 -6.965 1 98.94 96 LEU A N 1
ATOM 795 C CA . LEU A 1 96 ? 2.17 -4.027 -5.664 1 98.94 96 LEU A CA 1
ATOM 796 C C . LEU A 1 96 ? 1.579 -4.934 -4.59 1 98.94 96 LEU A C 1
ATOM 798 O O . LEU A 1 96 ? 0.366 -4.93 -4.367 1 98.94 96 LEU A O 1
ATOM 802 N N . LEU A 1 97 ? 2.396 -5.758 -3.971 1 98.94 97 LEU A N 1
ATOM 803 C CA . LEU A 1 97 ? 2.016 -6.605 -2.85 1 98.94 97 LEU A CA 1
ATOM 804 C C . LEU A 1 97 ? 2.436 -5.98 -1.524 1 98.94 97 LEU A C 1
ATOM 806 O O . LEU A 1 97 ? 3.518 -5.395 -1.426 1 98.94 97 LEU A O 1
ATOM 810 N N . VAL A 1 98 ? 1.589 -6.082 -0.536 1 98.94 98 VAL A N 1
ATOM 811 C CA . VAL A 1 98 ? 1.941 -5.691 0.825 1 98.94 98 VAL A CA 1
ATOM 812 C C . VAL A 1 98 ? 1.686 -6.855 1.779 1 98.94 98 VAL A C 1
ATOM 814 O O . VAL A 1 98 ? 0.573 -7.383 1.842 1 98.94 98 VAL A O 1
ATOM 817 N N . GLU A 1 99 ? 2.652 -7.277 2.498 1 98.75 99 GLU A N 1
ATOM 818 C CA . GLU A 1 99 ? 2.596 -8.414 3.414 1 98.75 99 GLU A CA 1
ATOM 819 C C . GLU A 1 99 ? 3.768 -8.391 4.391 1 98.75 99 GLU A C 1
ATOM 821 O O . GLU A 1 99 ? 4.746 -7.668 4.18 1 98.75 99 GLU A O 1
ATOM 826 N N . PRO A 1 100 ? 3.684 -9.109 5.527 1 98.56 100 PRO A N 1
ATOM 827 C CA . PRO A 1 100 ? 4.82 -9.18 6.445 1 98.56 100 PRO A CA 1
ATOM 828 C C . PRO A 1 100 ? 6.086 -9.711 5.781 1 98.56 100 PRO A C 1
ATOM 830 O O . PRO A 1 100 ? 6.008 -10.477 4.816 1 98.56 100 PRO A O 1
ATOM 833 N N . LYS A 1 101 ? 7.176 -9.273 6.301 1 97.94 101 LYS A N 1
ATOM 834 C CA . LYS A 1 101 ? 8.461 -9.773 5.82 1 97.94 101 LYS A CA 1
ATOM 835 C C . LYS A 1 101 ? 8.539 -11.297 5.914 1 97.94 101 LYS A C 1
ATOM 837 O O . LYS A 1 101 ? 8.047 -11.883 6.879 1 97.94 101 LYS A O 1
ATOM 842 N N . GLY A 1 102 ? 9.094 -11.898 4.91 1 95.81 102 GLY A N 1
ATOM 843 C CA . GLY A 1 102 ? 9.398 -13.312 4.98 1 95.81 102 GLY A CA 1
ATOM 844 C C . GLY A 1 102 ? 8.297 -14.195 4.414 1 95.81 102 GLY A C 1
ATOM 845 O O . GLY A 1 102 ? 8.484 -15.398 4.25 1 95.81 102 GLY A O 1
ATOM 846 N N . VAL A 1 103 ? 7.148 -13.641 4.078 1 97.31 103 VAL A N 1
ATOM 847 C CA . VAL A 1 103 ? 6.051 -14.438 3.535 1 97.31 103 VAL A CA 1
ATOM 848 C C . VAL A 1 103 ? 6.465 -15.047 2.199 1 97.31 103 VAL A C 1
ATOM 850 O O . VAL A 1 103 ? 6.941 -14.336 1.308 1 97.31 103 VAL A O 1
ATOM 853 N N . VAL A 1 104 ? 6.277 -16.312 2.137 1 97.25 104 VAL A N 1
ATOM 854 C CA . VAL A 1 104 ? 6.605 -17.031 0.914 1 97.25 104 VAL A CA 1
ATOM 855 C C . VAL A 1 104 ? 5.461 -16.906 -0.09 1 97.25 104 VAL A C 1
ATOM 857 O O . VAL A 1 104 ? 4.297 -17.094 0.258 1 97.25 104 VAL A O 1
ATOM 860 N N . ASN A 1 105 ? 5.75 -16.625 -1.379 1 98.12 105 ASN A N 1
ATOM 861 C CA . ASN A 1 105 ? 4.723 -16.281 -2.355 1 98.12 105 ASN A CA 1
ATOM 862 C C . ASN A 1 105 ? 3.77 -17.438 -2.615 1 98.12 105 ASN A C 1
ATOM 864 O O . ASN A 1 105 ? 2.611 -17.219 -2.984 1 98.12 105 ASN A O 1
ATOM 868 N N . THR A 1 106 ? 4.125 -18.672 -2.391 1 98.25 106 THR A N 1
ATOM 869 C CA . THR A 1 106 ? 3.273 -19.812 -2.662 1 98.25 106 THR A CA 1
ATOM 870 C C . THR A 1 106 ? 2.742 -20.422 -1.363 1 98.25 106 THR A C 1
ATOM 872 O O . THR A 1 106 ? 2.24 -21.547 -1.352 1 98.25 106 THR A O 1
ATOM 875 N N . GLY A 1 107 ? 2.92 -19.625 -0.24 1 96.31 107 GLY A N 1
ATOM 876 C CA . GLY A 1 107 ? 2.508 -20.172 1.045 1 96.31 107 GLY A CA 1
ATOM 877 C C . GLY A 1 107 ? 3.291 -21.406 1.453 1 96.31 107 GLY A C 1
ATOM 878 O O . GLY A 1 107 ? 4.523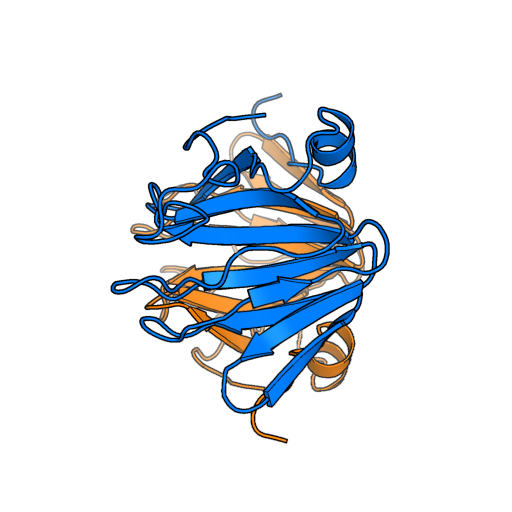 -21.391 1.471 1 96.31 107 GLY A O 1
ATOM 879 N N . GLN A 1 108 ? 2.545 -22.484 1.755 1 92.25 108 GLN A N 1
ATOM 880 C CA . GLN A 1 108 ? 3.17 -23.734 2.18 1 92.25 108 GLN A CA 1
ATOM 881 C C . GLN A 1 108 ? 3.436 -24.656 0.988 1 92.25 108 GLN A C 1
ATOM 883 O O . GLN A 1 108 ? 4.086 -25.688 1.128 1 92.25 108 GLN A O 1
ATOM 888 N N . GLU A 1 109 ? 2.969 -24.234 -0.148 1 92 109 GLU A N 1
ATOM 889 C CA . GLU A 1 109 ? 3.182 -25.016 -1.358 1 92 109 GLU A CA 1
ATOM 890 C C . GLU A 1 109 ? 4.539 -24.719 -1.985 1 92 109 GLU A C 1
ATOM 892 O O . GLU A 1 109 ? 4.812 -23.562 -2.354 1 92 109 GLU A O 1
ATOM 897 N N . ILE A 1 110 ? 5.426 -25.688 -1.956 1 92.56 110 ILE A N 1
ATOM 898 C CA . ILE A 1 110 ? 6.715 -25.5 -2.615 1 92.56 110 ILE A CA 1
ATOM 899 C C . ILE A 1 110 ? 6.641 -26.031 -4.051 1 92.56 110 ILE A C 1
ATOM 901 O O . ILE A 1 110 ? 6.406 -27.219 -4.273 1 92.56 110 ILE A O 1
ATOM 905 N N . THR A 1 111 ? 6.715 -25.172 -5.047 1 95.69 111 THR A N 1
ATOM 906 C CA . THR A 1 111 ? 6.633 -25.484 -6.469 1 95.69 111 THR A CA 1
ATOM 907 C C . THR A 1 111 ? 7.699 -24.719 -7.25 1 95.69 111 THR A C 1
ATOM 909 O O . THR A 1 111 ? 8.531 -24.031 -6.66 1 95.69 111 THR A O 1
ATOM 912 N N . ASP A 1 112 ? 7.762 -24.859 -8.562 1 95.5 112 ASP A N 1
ATOM 913 C CA . ASP A 1 112 ? 8.688 -24.109 -9.414 1 95.5 112 ASP A CA 1
ATOM 914 C C . ASP A 1 112 ? 8.352 -22.625 -9.422 1 95.5 112 ASP A C 1
ATOM 916 O O . ASP A 1 112 ? 9.164 -21.797 -9.844 1 95.5 112 ASP A O 1
ATOM 920 N N . GLN A 1 113 ? 7.156 -22.281 -8.898 1 95.75 113 GLN A N 1
ATOM 921 C CA . GLN A 1 113 ? 6.73 -20.891 -8.836 1 95.75 113 GLN A CA 1
ATOM 922 C C . GLN A 1 113 ? 7.105 -20.25 -7.504 1 95.75 113 GLN A C 1
ATOM 924 O O . GLN A 1 113 ? 6.879 -19.062 -7.293 1 95.75 113 GLN A O 1
ATOM 929 N N . THR A 1 114 ? 7.652 -21.109 -6.602 1 97.94 114 THR A N 1
ATOM 930 C CA . THR A 1 114 ? 8.164 -20.547 -5.355 1 97.94 114 THR A CA 1
ATOM 931 C C . THR A 1 114 ? 9.398 -19.688 -5.617 1 97.94 114 THR A C 1
ATOM 933 O O . THR A 1 114 ? 10.398 -20.172 -6.141 1 97.94 114 THR A O 1
ATOM 936 N N . ALA A 1 115 ? 9.266 -18.438 -5.289 1 97.31 115 ALA A N 1
ATOM 937 C CA . ALA A 1 115 ? 10.328 -17.484 -5.594 1 97.31 115 ALA A CA 1
ATOM 938 C C . ALA A 1 115 ? 11.234 -17.266 -4.383 1 97.31 115 ALA A C 1
ATOM 940 O O . ALA A 1 115 ? 10.812 -17.484 -3.242 1 97.31 115 ALA A O 1
ATOM 941 N N . GLU A 1 116 ? 12.477 -16.828 -4.68 1 96.25 116 GLU A N 1
ATOM 942 C CA . GLU A 1 116 ? 13.359 -16.391 -3.605 1 96.25 116 GLU A CA 1
ATOM 943 C C . GLU A 1 116 ? 12.773 -15.188 -2.857 1 96.25 116 GLU A C 1
ATOM 945 O O . GLU A 1 116 ? 12.234 -14.266 -3.475 1 96.25 116 GLU A O 1
ATOM 950 N N . ASN A 1 117 ? 12.891 -15.234 -1.54 1 95.88 117 ASN A N 1
ATOM 951 C CA . ASN A 1 117 ? 12.391 -14.133 -0.719 1 95.88 117 ASN A CA 1
ATOM 952 C C . ASN A 1 117 ? 13.422 -13.023 -0.579 1 95.88 117 ASN A C 1
ATOM 954 O O . ASN A 1 117 ? 14.617 -13.258 -0.77 1 95.88 117 ASN A O 1
ATOM 958 N N . ASP A 1 118 ? 12.977 -11.844 -0.26 1 97.12 118 ASP A N 1
ATOM 959 C CA . ASP A 1 118 ? 13.797 -10.711 0.158 1 97.12 118 ASP A CA 1
ATOM 960 C C . ASP A 1 118 ? 14.766 -10.297 -0.945 1 97.12 118 ASP A C 1
ATOM 962 O O . ASP A 1 118 ? 15.938 -10.008 -0.674 1 97.12 118 ASP A O 1
ATOM 966 N N . VAL A 1 119 ? 14.359 -10.391 -2.193 1 98.31 119 VAL A N 1
ATOM 967 C CA . VAL A 1 119 ? 15.125 -9.859 -3.311 1 98.31 119 VAL A CA 1
ATOM 968 C C . VAL A 1 119 ? 14.836 -8.367 -3.48 1 98.31 119 VAL A C 1
ATOM 970 O O . VAL A 1 119 ? 13.719 -7.988 -3.838 1 98.31 119 VAL A O 1
ATOM 973 N N . TRP A 1 120 ? 15.805 -7.504 -3.246 1 98.5 120 TRP A N 1
ATOM 974 C CA . TRP A 1 120 ? 15.648 -6.051 -3.254 1 98.5 120 TRP A CA 1
ATOM 975 C C . TRP A 1 120 ? 16 -5.473 -4.621 1 98.5 120 TRP A C 1
ATOM 977 O O . TRP A 1 120 ? 16.953 -5.918 -5.262 1 98.5 120 TRP A O 1
ATOM 987 N N . ILE A 1 121 ? 15.219 -4.527 -4.996 1 98.31 121 ILE A N 1
ATOM 988 C CA . ILE A 1 121 ? 15.57 -3.771 -6.195 1 98.31 121 ILE A CA 1
ATOM 989 C C . ILE A 1 121 ? 15.398 -2.277 -5.934 1 98.31 121 ILE A C 1
ATOM 991 O O . ILE A 1 121 ? 14.625 -1.88 -5.055 1 98.31 121 ILE A O 1
ATOM 995 N N . MET B 1 1 ? -22.281 -9.992 -4.301 1 56.41 1 MET B N 1
ATOM 996 C CA . MET B 1 1 ? -21.016 -10.516 -4.832 1 56.41 1 MET B CA 1
ATOM 997 C C . MET B 1 1 ? -19.938 -10.539 -3.756 1 56.41 1 MET B C 1
ATOM 999 O O . MET B 1 1 ? -19.656 -9.516 -3.133 1 56.41 1 MET B O 1
ATOM 1003 N N . LYS B 1 2 ? -19.438 -11.797 -3.166 1 80.31 2 LYS B N 1
ATOM 1004 C CA . LYS B 1 2 ? -18.703 -12.031 -1.925 1 80.31 2 LYS B CA 1
ATOM 1005 C C . LYS B 1 2 ? -17.312 -11.391 -1.977 1 80.31 2 LYS B C 1
ATOM 1007 O O . LYS B 1 2 ? -16.812 -10.898 -0.963 1 80.31 2 LYS B O 1
ATOM 1012 N N . TYR B 1 3 ? -16.828 -11.125 -3.293 1 93.81 3 TYR B N 1
ATOM 1013 C CA . TYR B 1 3 ? -15.5 -10.562 -3.463 1 93.81 3 TYR B CA 1
ATOM 1014 C C . TYR B 1 3 ? -15.555 -9.281 -4.289 1 93.81 3 TYR B C 1
ATOM 1016 O O . TYR B 1 3 ? -15.773 -9.328 -5.5 1 93.81 3 TYR B O 1
ATOM 1024 N N . LYS B 1 4 ? -15.477 -8.18 -3.65 1 96.56 4 LYS B N 1
ATOM 1025 C CA . LYS B 1 4 ? -15.516 -6.895 -4.348 1 96.56 4 LYS B CA 1
ATOM 1026 C C . LYS B 1 4 ? -14.172 -6.172 -4.234 1 96.56 4 LYS B C 1
ATOM 1028 O O . LYS B 1 4 ? -13.648 -6 -3.131 1 96.56 4 LYS B O 1
ATOM 1033 N N . PRO B 1 5 ? -13.633 -5.773 -5.387 1 98.56 5 PRO B N 1
ATOM 1034 C CA . PRO B 1 5 ? -12.414 -4.969 -5.312 1 98.56 5 PRO B CA 1
ATOM 1035 C C . PRO B 1 5 ? -12.648 -3.604 -4.668 1 98.56 5 PRO B C 1
ATOM 1037 O O . PRO B 1 5 ? -13.781 -3.109 -4.652 1 98.56 5 PRO B O 1
ATOM 1040 N N . ILE B 1 6 ? -11.711 -3.107 -4.078 1 98.75 6 ILE B N 1
ATOM 1041 C CA . ILE B 1 6 ? -11.727 -1.733 -3.588 1 98.75 6 ILE B CA 1
ATOM 1042 C C . ILE B 1 6 ? -11.133 -0.802 -4.645 1 98.75 6 ILE B C 1
ATOM 1044 O O . ILE B 1 6 ? -9.961 -0.92 -4.996 1 98.75 6 ILE B O 1
ATOM 1048 N N . ASN B 1 7 ? -11.891 0.088 -5.148 1 98.88 7 ASN B N 1
ATOM 1049 C CA . ASN B 1 7 ? -11.492 1.026 -6.188 1 98.88 7 ASN B CA 1
ATOM 1050 C C . ASN B 1 7 ? -11.109 2.383 -5.602 1 98.88 7 ASN B C 1
ATOM 1052 O O . ASN B 1 7 ? -11.945 3.061 -5 1 98.88 7 ASN B O 1
ATOM 1056 N N . PHE B 1 8 ? -9.836 2.803 -5.812 1 98.88 8 PHE B N 1
ATOM 1057 C CA . PHE B 1 8 ? -9.352 4.027 -5.184 1 98.88 8 PHE B CA 1
ATOM 1058 C C . PHE B 1 8 ? -10.148 5.234 -5.66 1 98.88 8 PHE B C 1
ATOM 1060 O O . PHE B 1 8 ? -10.539 6.082 -4.852 1 98.88 8 PHE B O 1
ATOM 1067 N N . GLN B 1 9 ? -10.406 5.359 -6.949 1 98.56 9 GLN B N 1
ATOM 1068 C CA . GLN B 1 9 ? -11.117 6.516 -7.484 1 98.56 9 GLN B CA 1
ATOM 1069 C C . GLN B 1 9 ? -12.547 6.578 -6.957 1 98.56 9 GLN B C 1
ATOM 1071 O O . GLN B 1 9 ? -13.039 7.652 -6.609 1 98.56 9 GLN B O 1
ATOM 1076 N N . GLU B 1 10 ? -13.219 5.387 -6.93 1 98.69 10 GLU B N 1
ATOM 1077 C CA . GLU B 1 10 ? -14.562 5.336 -6.375 1 98.69 10 GLU B CA 1
ATOM 1078 C C . GLU B 1 10 ? -14.586 5.805 -4.922 1 98.69 10 GLU B C 1
ATOM 1080 O O . GLU B 1 10 ? -15.43 6.617 -4.539 1 98.69 10 GLU B O 1
ATOM 1085 N N . LYS B 1 11 ? -13.664 5.297 -4.109 1 98.88 11 LYS B N 1
ATOM 1086 C CA . LYS B 1 11 ? -13.602 5.668 -2.699 1 98.88 11 LYS B CA 1
ATOM 1087 C C . LYS B 1 11 ? -13.297 7.152 -2.531 1 98.88 11 LYS B C 1
ATOM 1089 O O . LYS B 1 11 ? -13.906 7.828 -1.699 1 98.88 11 LYS B O 1
ATOM 1094 N N . LEU B 1 12 ? -12.359 7.672 -3.367 1 98.75 12 LEU B N 1
ATOM 1095 C CA . LEU B 1 12 ? -11.969 9.078 -3.303 1 98.75 12 LEU B CA 1
ATOM 1096 C C . LEU B 1 12 ? -13.156 9.984 -3.617 1 98.75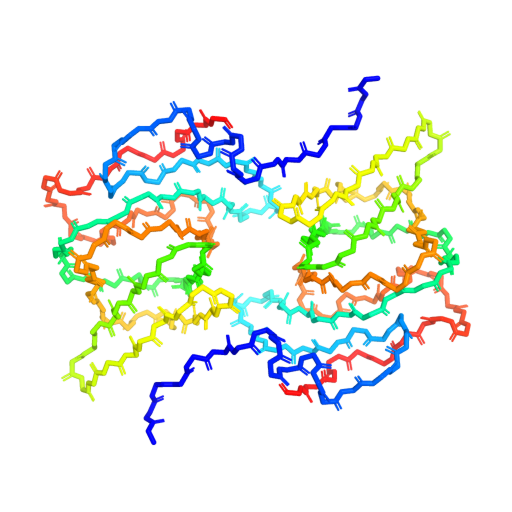 12 LEU B C 1
ATOM 1098 O O . LEU B 1 12 ? -13.227 11.109 -3.131 1 98.75 12 LEU B O 1
ATOM 1102 N N . SER B 1 13 ? -14.062 9.531 -4.402 1 98.75 13 SER B N 1
ATOM 1103 C CA . SER B 1 13 ? -15.203 10.344 -4.824 1 98.75 13 SER B CA 1
ATOM 1104 C C . SER B 1 13 ? -16.203 10.508 -3.691 1 98.75 13 SER B C 1
ATOM 1106 O O . SER B 1 13 ? -17.109 11.344 -3.779 1 98.75 13 SER B O 1
ATOM 1108 N N . LYS B 1 14 ? -16.078 9.797 -2.586 1 98.69 14 LYS B N 1
ATOM 1109 C CA . LYS B 1 14 ? -17.078 9.742 -1.532 1 98.69 14 LYS B CA 1
ATOM 1110 C C . LYS B 1 14 ? -16.875 10.859 -0.513 1 98.69 14 LYS B C 1
ATOM 1112 O O . LYS B 1 14 ? -17.688 11.039 0.397 1 98.69 14 LYS B O 1
ATOM 1117 N N . PHE B 1 15 ? -15.812 11.57 -0.573 1 98.56 15 PHE B N 1
ATOM 1118 C CA . PHE B 1 15 ? -15.547 12.641 0.384 1 98.56 15 PHE B CA 1
ATOM 1119 C C . PHE B 1 15 ? -14.789 13.789 -0.278 1 98.56 15 PHE B C 1
ATOM 1121 O O . PHE B 1 15 ? -14.203 13.617 -1.351 1 98.56 15 PHE B O 1
ATOM 1128 N N . GLN B 1 16 ? -14.742 14.945 0.362 1 98 16 GLN B N 1
ATOM 1129 C CA . GLN B 1 16 ? -14.039 16.109 -0.154 1 98 16 GLN B CA 1
ATOM 1130 C C . GLN B 1 16 ? -13.109 16.719 0.903 1 98 16 GLN B C 1
ATOM 1132 O O . GLN B 1 16 ? -12.273 17.562 0.593 1 98 16 GLN B O 1
ATOM 1137 N N . ASP B 1 17 ? -13.258 16.266 2.154 1 97.38 17 ASP B N 1
ATOM 1138 C CA . ASP B 1 17 ? -12.484 16.812 3.258 1 97.38 17 ASP B CA 1
ATOM 1139 C C . ASP B 1 17 ? -10.984 16.719 2.979 1 97.38 17 ASP B C 1
ATOM 1141 O O . ASP B 1 17 ? -10.516 15.711 2.428 1 97.38 17 ASP B O 1
ATOM 1145 N N . GLN B 1 18 ? -10.305 17.75 3.328 1 97.88 18 GLN B N 1
ATOM 1146 C CA . GLN B 1 18 ? -8.844 17.75 3.277 1 97.88 18 GLN B CA 1
ATOM 1147 C C . GLN B 1 18 ? -8.25 17.281 4.605 1 97.88 18 GLN B C 1
ATOM 1149 O O . GLN B 1 18 ? -8.812 17.547 5.668 1 97.88 18 GLN B O 1
ATOM 1154 N N . TRP B 1 19 ? -7.086 16.609 4.539 1 98.38 19 TRP B N 1
ATOM 1155 C CA . TRP B 1 19 ? -6.305 16.219 5.707 1 98.38 19 TRP B CA 1
ATOM 1156 C C . TRP B 1 19 ? -7.148 15.406 6.684 1 98.38 19 TRP B C 1
ATOM 1158 O O . TRP B 1 19 ? -7.047 15.586 7.898 1 98.38 19 TRP B O 1
ATOM 1168 N N . SER B 1 20 ? -8.031 14.609 6.184 1 98.19 20 SER B N 1
ATOM 1169 C CA . SER B 1 20 ? -8.922 13.734 6.945 1 98.19 20 SER B CA 1
ATOM 1170 C C . SER B 1 20 ? -8.898 12.312 6.395 1 98.19 20 SER B C 1
ATOM 1172 O O . SER B 1 20 ? -9.742 11.945 5.566 1 98.19 20 SER B O 1
ATOM 1174 N N . PRO B 1 21 ? -7.965 11.508 6.879 1 98.69 21 PRO B N 1
ATOM 1175 C CA . PRO B 1 21 ? -7.82 10.156 6.344 1 98.69 21 PRO B CA 1
ATOM 1176 C C . PRO B 1 21 ? -9.086 9.312 6.52 1 98.69 21 PRO B C 1
ATOM 1178 O O . PRO B 1 21 ? -9.75 9.398 7.555 1 98.69 21 PRO B O 1
ATOM 1181 N N . LYS B 1 22 ? -9.43 8.555 5.457 1 98.88 22 LYS B N 1
ATOM 1182 C CA . LYS B 1 22 ? -10.547 7.621 5.449 1 98.88 22 LYS B CA 1
ATOM 1183 C C . LYS B 1 22 ? -10.07 6.188 5.258 1 98.88 22 LYS B C 1
ATOM 1185 O O . LYS B 1 22 ? -9.312 5.898 4.328 1 98.88 22 LYS B O 1
ATOM 1190 N N . VAL B 1 23 ? -10.477 5.293 6.152 1 98.94 23 VAL B N 1
ATOM 1191 C CA . VAL B 1 23 ? -10.047 3.902 6.086 1 98.94 23 VAL B CA 1
ATOM 1192 C C . VAL B 1 23 ? -10.789 3.186 4.961 1 98.94 23 VAL B C 1
ATOM 1194 O O . VAL B 1 23 ? -12.016 3.283 4.855 1 98.94 23 VAL B O 1
ATOM 1197 N N . ILE B 1 24 ? -10.023 2.459 4.129 1 98.88 24 ILE B N 1
ATOM 1198 C CA . ILE B 1 24 ? -10.688 1.739 3.045 1 98.88 24 ILE B CA 1
ATOM 1199 C C . ILE B 1 24 ? -10.43 0.241 3.189 1 98.88 24 ILE B C 1
ATOM 1201 O O . ILE B 1 24 ? -11.117 -0.576 2.574 1 98.88 24 ILE B O 1
ATOM 1205 N N . ALA B 1 25 ? -9.5 -0.132 4.004 1 98.81 25 ALA B N 1
ATOM 1206 C CA . ALA B 1 25 ? -9.148 -1.541 4.16 1 98.81 25 ALA B CA 1
ATOM 1207 C C . ALA B 1 25 ? -8.25 -1.752 5.379 1 98.81 25 ALA B C 1
ATOM 1209 O O . ALA B 1 25 ? -7.633 -0.807 5.875 1 98.81 25 ALA B O 1
ATOM 1210 N N . GLU B 1 26 ? -8.234 -2.971 5.812 1 98.69 26 GLU B N 1
ATOM 1211 C CA . GLU B 1 26 ? -7.309 -3.408 6.852 1 98.69 26 GLU B CA 1
ATOM 1212 C C . GLU B 1 26 ? -6.613 -4.707 6.457 1 98.69 26 GLU B C 1
ATOM 1214 O O . GLU B 1 26 ? -7.223 -5.582 5.836 1 98.69 26 GLU B O 1
ATOM 1219 N N . MET B 1 27 ? -5.379 -4.793 6.738 1 98.69 27 MET B N 1
ATOM 1220 C CA . MET B 1 27 ? -4.531 -5.977 6.641 1 98.69 27 MET B CA 1
ATOM 1221 C C . MET B 1 27 ? -3.889 -6.297 7.988 1 98.69 27 MET B C 1
ATOM 1223 O O . MET B 1 27 ? -2.99 -5.582 8.438 1 98.69 27 MET B O 1
ATOM 1227 N N . ASN B 1 28 ? -4.312 -7.391 8.578 1 98.5 28 ASN B N 1
ATOM 1228 C CA . ASN B 1 28 ? -3.898 -7.652 9.953 1 98.5 28 ASN B CA 1
ATOM 1229 C C . ASN B 1 28 ? -4.191 -6.461 10.867 1 98.5 28 ASN B C 1
ATOM 1231 O O . ASN B 1 28 ? -5.352 -6.098 11.062 1 98.5 28 ASN B O 1
ATOM 1235 N N . ASP B 1 29 ? -3.176 -5.777 11.422 1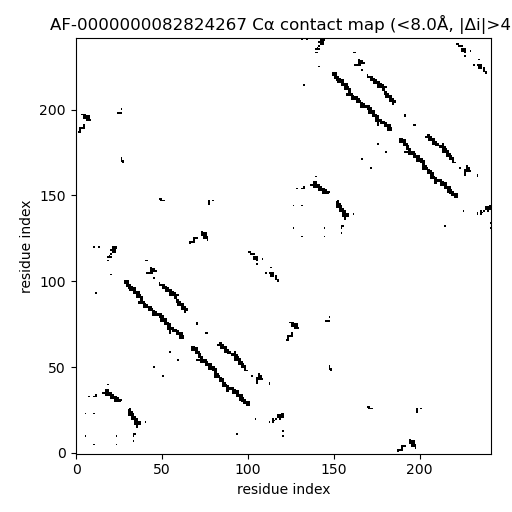 98.31 29 ASP B N 1
ATOM 1236 C CA . ASP B 1 29 ? -3.375 -4.641 12.312 1 98.31 29 ASP B CA 1
ATOM 1237 C C . ASP B 1 29 ? -2.951 -3.336 11.641 1 98.31 29 ASP B C 1
ATOM 1239 O O . ASP B 1 29 ? -2.695 -2.338 12.312 1 98.31 29 ASP B O 1
ATOM 1243 N N . TYR B 1 30 ? -2.875 -3.318 10.312 1 98.81 30 TYR B N 1
ATOM 1244 C CA . TYR B 1 30 ? -2.574 -2.115 9.547 1 98.81 30 TYR B CA 1
ATOM 1245 C C . TYR B 1 30 ? -3.807 -1.625 8.797 1 98.81 30 TYR B C 1
ATOM 1247 O O . TYR B 1 30 ? -4.703 -2.41 8.484 1 98.81 30 TYR B O 1
ATOM 1255 N N . GLN B 1 31 ? -3.838 -0.378 8.531 1 98.88 31 GLN B N 1
ATOM 1256 C CA . GLN B 1 31 ? -4.93 0.228 7.773 1 98.88 31 GLN B CA 1
ATOM 1257 C C . GLN B 1 31 ? -4.41 0.893 6.504 1 98.88 31 GLN B C 1
ATOM 1259 O O . GLN B 1 31 ? -3.303 1.435 6.488 1 98.88 31 GLN B O 1
ATOM 1264 N N . PHE B 1 32 ? -5.195 0.825 5.469 1 98.94 32 PHE B N 1
ATOM 1265 C CA . PHE B 1 32 ? -5.078 1.616 4.25 1 98.94 32 PHE B CA 1
ATOM 1266 C C . PHE B 1 32 ? -6.07 2.773 4.262 1 98.94 32 PHE B C 1
ATOM 1268 O O . PHE B 1 32 ? -7.277 2.562 4.395 1 98.94 32 PHE B O 1
ATOM 1275 N N . LYS B 1 33 ? -5.527 3.959 4.148 1 98.94 33 LYS B N 1
ATOM 1276 C CA . LYS B 1 33 ? -6.375 5.148 4.23 1 98.94 33 LYS B CA 1
ATOM 1277 C C . LYS B 1 33 ? -6.172 6.051 3.02 1 98.94 33 LYS B C 1
ATOM 1279 O O . LYS B 1 33 ? -5.043 6.234 2.557 1 98.94 33 LYS B O 1
ATOM 1284 N N . LEU B 1 34 ? -7.262 6.555 2.502 1 98.94 34 LEU B N 1
ATOM 1285 C CA . LEU B 1 34 ? -7.184 7.598 1.487 1 98.94 34 LEU B CA 1
ATOM 1286 C C . LEU B 1 34 ? -7.344 8.977 2.115 1 98.94 34 LEU B C 1
ATOM 1288 O O . LEU B 1 34 ? -8.141 9.156 3.037 1 98.94 34 LEU B O 1
ATOM 1292 N N . VAL B 1 35 ? -6.625 9.93 1.609 1 98.88 35 VAL B N 1
ATOM 1293 C CA . VAL B 1 35 ? -6.715 11.305 2.098 1 98.88 35 VAL B CA 1
ATOM 1294 C C . VAL B 1 35 ? -6.504 12.281 0.941 1 98.88 35 VAL B C 1
ATOM 1296 O O . VAL B 1 35 ? -5.719 12.016 0.03 1 98.88 3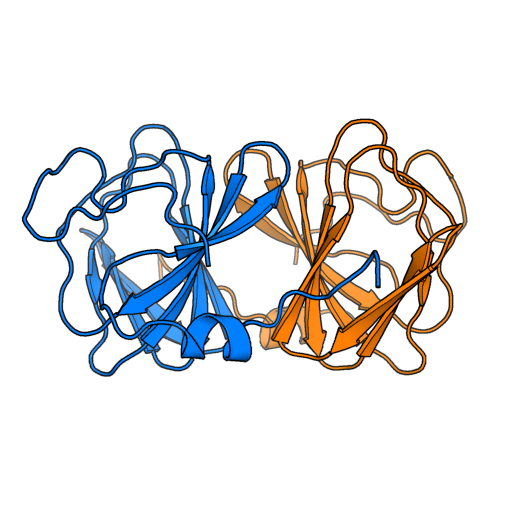5 VAL B O 1
ATOM 1299 N N . LYS B 1 36 ? -7.219 13.328 0.859 1 98.88 36 LYS B N 1
ATOM 1300 C CA . LYS B 1 36 ? -6.961 14.492 0.022 1 98.88 36 LYS B CA 1
ATOM 1301 C C . LYS B 1 36 ? -6.254 15.594 0.812 1 98.88 36 LYS B C 1
ATOM 1303 O O . LYS B 1 36 ? -6.609 15.867 1.959 1 98.88 36 LYS B O 1
ATOM 1308 N N . VAL B 1 37 ? -5.25 16.141 0.165 1 98.88 37 VAL B N 1
ATOM 1309 C CA . VAL B 1 37 ? -4.516 17.156 0.915 1 98.88 37 VAL B CA 1
ATOM 1310 C C . VAL B 1 37 ? -4.227 18.359 0.017 1 98.88 37 VAL B C 1
ATOM 1312 O O . VAL B 1 37 ? -4.035 18.203 -1.191 1 98.88 37 VAL B O 1
ATOM 1315 N N . GLN B 1 38 ? -4.195 19.453 0.541 1 98.81 38 GLN B N 1
ATOM 1316 C CA . GLN B 1 38 ? -3.785 20.703 -0.087 1 98.81 38 GLN B CA 1
ATOM 1317 C C . GLN B 1 38 ? -3.305 21.703 0.955 1 98.81 38 GLN B C 1
ATOM 1319 O O . GLN B 1 38 ? -3.898 21.828 2.027 1 98.81 38 GLN B O 1
ATOM 1324 N N . GLY B 1 39 ? -2.234 22.375 0.616 1 98.5 39 GLY B N 1
ATOM 1325 C CA . GLY B 1 39 ? -1.651 23.344 1.544 1 98.5 39 GLY B CA 1
ATOM 1326 C C . GLY B 1 39 ? -0.745 22.688 2.574 1 98.5 39 GLY B C 1
ATOM 1327 O O . GLY B 1 39 ? -0.188 21.625 2.334 1 98.5 39 GLY B O 1
ATOM 1328 N N . ASP B 1 40 ? -0.535 23.359 3.713 1 98.31 40 ASP B N 1
ATOM 1329 C CA . ASP B 1 40 ? 0.406 22.953 4.746 1 98.31 40 ASP B CA 1
ATOM 1330 C C . ASP B 1 40 ? -0.256 22 5.742 1 98.31 40 ASP B C 1
ATOM 1332 O O . ASP B 1 40 ? -1.447 22.125 6.031 1 98.31 40 ASP B O 1
ATOM 1336 N N . PHE B 1 41 ? 0.502 21.141 6.25 1 98.62 41 PHE B N 1
ATOM 1337 C CA . PHE B 1 41 ? 0.145 20.328 7.414 1 98.62 41 PHE B CA 1
ATOM 1338 C C . PHE B 1 41 ? 1.02 20.703 8.609 1 98.62 41 PHE B C 1
ATOM 1340 O O . PHE B 1 41 ? 1.989 21.453 8.469 1 98.62 41 PHE B O 1
ATOM 1347 N N . VAL B 1 42 ? 0.73 20.203 9.75 1 98.25 42 VAL B N 1
ATOM 1348 C CA . VAL B 1 42 ? 1.499 20.469 10.961 1 98.25 42 VAL B CA 1
ATOM 1349 C C . VAL B 1 42 ? 2.746 19.594 10.984 1 98.25 42 VAL B C 1
ATOM 1351 O O . VAL B 1 42 ? 2.742 18.484 10.445 1 98.25 42 VAL B O 1
ATOM 1354 N N . TRP B 1 43 ? 3.84 20.125 11.586 1 98.38 43 TRP B N 1
ATOM 1355 C CA . TRP B 1 43 ? 4.98 19.281 11.938 1 98.38 43 TRP B CA 1
ATOM 1356 C C . TRP B 1 43 ? 4.586 18.234 12.977 1 98.38 43 TRP B C 1
ATOM 1358 O O . TRP B 1 43 ? 3.969 18.547 13.992 1 98.38 43 TRP B O 1
ATOM 1368 N N . HIS B 1 44 ? 4.934 16.984 12.719 1 98.56 44 HIS B N 1
ATOM 1369 C CA . HIS B 1 44 ? 4.625 15.914 13.648 1 98.56 44 HIS B CA 1
ATOM 1370 C C . HIS B 1 44 ? 5.551 14.719 13.438 1 98.56 44 HIS B C 1
ATOM 1372 O O . HIS B 1 44 ? 6.391 14.734 12.539 1 98.56 44 HIS B O 1
ATOM 1378 N N . LYS B 1 45 ? 5.496 13.766 14.32 1 98.12 45 LYS B N 1
ATOM 1379 C CA . LYS B 1 45 ? 6.184 12.484 14.211 1 98.12 45 LYS B CA 1
ATOM 1380 C C . LYS B 1 45 ? 5.336 11.352 14.789 1 98.12 45 LYS B C 1
ATOM 1382 O O . LYS B 1 45 ? 4.355 11.602 15.492 1 98.12 45 LYS B O 1
ATOM 1387 N N . HIS B 1 46 ? 5.574 10.219 14.445 1 98.19 46 HIS B N 1
ATOM 1388 C CA . HIS B 1 46 ? 5.027 9.016 15.062 1 98.19 46 HIS B CA 1
ATOM 1389 C C . HIS B 1 46 ? 6.109 8.234 15.789 1 98.19 46 HIS B C 1
ATOM 1391 O O . HIS B 1 46 ? 7.008 7.668 15.156 1 98.19 46 HIS B O 1
ATOM 1397 N N . ASP B 1 47 ? 6.008 8.133 17.062 1 97.19 47 ASP B N 1
ATOM 1398 C CA . ASP B 1 47 ? 7.09 7.617 17.906 1 97.19 47 ASP B CA 1
ATOM 1399 C C . ASP B 1 47 ? 7.293 6.121 17.688 1 97.19 47 ASP B C 1
ATOM 1401 O O . ASP B 1 47 ? 8.414 5.621 17.766 1 97.19 47 ASP B O 1
ATOM 1405 N N . GLU B 1 48 ? 6.238 5.422 17.344 1 97.19 48 GLU B N 1
ATOM 1406 C CA . GLU B 1 48 ? 6.301 3.973 17.5 1 97.19 48 GLU B CA 1
ATOM 1407 C C . GLU B 1 48 ? 6.09 3.266 16.156 1 97.19 48 GLU B C 1
ATOM 1409 O O . GLU B 1 48 ? 5.938 2.043 16.125 1 97.19 48 GLU B O 1
ATOM 1414 N N . THR B 1 49 ? 5.992 4.043 15.094 1 98.62 49 THR B N 1
ATOM 1415 C CA . THR B 1 49 ? 5.688 3.361 13.844 1 98.62 49 THR B CA 1
ATOM 1416 C C . THR B 1 49 ? 6.234 4.145 12.656 1 98.62 49 THR B C 1
ATOM 1418 O O . THR B 1 49 ? 6.27 5.375 12.68 1 98.62 49 THR B O 1
ATOM 1421 N N . ASP B 1 50 ? 6.676 3.395 11.586 1 98.75 50 ASP B N 1
ATOM 1422 C CA . ASP B 1 50 ? 6.848 3.955 10.25 1 98.75 50 ASP B CA 1
ATOM 1423 C C . ASP B 1 50 ? 5.496 4.328 9.633 1 98.75 50 ASP B C 1
ATOM 1425 O O . ASP B 1 50 ? 4.453 3.869 10.094 1 98.75 50 ASP B O 1
ATOM 1429 N N . GLU B 1 51 ? 5.523 5.152 8.688 1 98.69 51 GLU B N 1
ATOM 1430 C CA . GLU B 1 51 ? 4.352 5.562 7.922 1 98.69 51 GLU B CA 1
ATOM 1431 C C . GLU B 1 51 ? 4.656 5.598 6.426 1 98.69 51 GLU B C 1
ATOM 1433 O O . GLU B 1 51 ? 5.719 6.066 6.016 1 98.69 51 GLU B O 1
ATOM 1438 N N . VAL B 1 52 ? 3.736 5.098 5.602 1 98.94 52 VAL B N 1
ATOM 1439 C CA . VAL B 1 52 ? 3.959 5.062 4.16 1 98.94 52 VAL B CA 1
ATOM 1440 C C . VAL B 1 52 ? 3.018 6.043 3.465 1 98.94 52 VAL B C 1
ATOM 1442 O O . VAL B 1 52 ? 1.826 6.098 3.779 1 98.94 52 VAL B O 1
ATOM 1445 N N . PHE B 1 53 ? 3.527 6.848 2.549 1 98.94 53 PHE B N 1
ATOM 1446 C CA . PHE B 1 53 ? 2.795 7.707 1.628 1 98.94 53 PHE B CA 1
ATOM 1447 C C . PHE B 1 53 ? 2.893 7.18 0.202 1 98.94 53 PHE B C 1
ATOM 1449 O O . PHE B 1 53 ? 3.99 6.969 -0.314 1 98.94 53 PHE B O 1
ATOM 1456 N N . ILE B 1 54 ? 1.813 6.914 -0.454 1 98.94 54 ILE B N 1
ATOM 1457 C CA . ILE B 1 54 ? 1.749 6.621 -1.882 1 98.94 54 ILE B CA 1
ATOM 1458 C C . ILE B 1 54 ? 0.888 7.668 -2.584 1 98.94 54 ILE B C 1
ATOM 1460 O O . ILE B 1 54 ? -0.285 7.844 -2.246 1 98.94 54 ILE B O 1
ATOM 1464 N N . VAL B 1 55 ? 1.456 8.352 -3.562 1 98.94 55 VAL B N 1
ATOM 1465 C CA . VAL B 1 55 ? 0.696 9.375 -4.273 1 98.94 55 VAL B CA 1
ATOM 1466 C C . VAL B 1 55 ? -0.102 8.727 -5.406 1 98.94 55 VAL B C 1
ATOM 1468 O O . VAL B 1 55 ? 0.474 8.141 -6.324 1 98.94 55 VAL B O 1
ATOM 1471 N N . ILE B 1 56 ? -1.424 8.883 -5.281 1 98.31 56 ILE B N 1
ATOM 1472 C CA . ILE B 1 56 ? -2.367 8.336 -6.25 1 98.31 56 ILE B CA 1
ATOM 1473 C C . ILE B 1 56 ? -2.635 9.359 -7.348 1 98.31 56 ILE B C 1
ATOM 1475 O O . ILE B 1 56 ? -2.908 8.992 -8.492 1 98.31 56 ILE B O 1
ATOM 1479 N N . GLY B 1 57 ? -2.582 10.586 -7.004 1 98.62 57 GLY B N 1
ATOM 1480 C CA . GLY B 1 57 ? -2.795 11.695 -7.914 1 98.62 57 GLY B CA 1
ATOM 1481 C C . GLY B 1 57 ? -2.227 13.008 -7.398 1 98.62 57 GLY B C 1
ATOM 1482 O O . GLY B 1 57 ? -2.393 13.344 -6.223 1 98.62 57 GLY B O 1
ATOM 1483 N N . GLY B 1 58 ? -1.623 13.766 -8.305 1 98.75 58 GLY B N 1
ATOM 1484 C CA . GLY B 1 58 ? -1.052 15.047 -7.93 1 98.75 58 GLY B CA 1
ATOM 1485 C C . GLY B 1 58 ? 0.387 14.945 -7.457 1 98.75 58 GLY B C 1
ATOM 1486 O O . GLY B 1 58 ? 1.136 14.078 -7.918 1 98.75 58 GLY B O 1
ATOM 1487 N N . ASN B 1 59 ? 0.79 15.977 -6.695 1 98.81 59 ASN B N 1
ATOM 1488 C CA . ASN B 1 59 ? 2.152 16.109 -6.188 1 98.81 59 ASN B CA 1
ATOM 1489 C C . ASN B 1 59 ? 2.166 16.438 -4.695 1 98.81 59 ASN B C 1
ATOM 1491 O O . ASN B 1 59 ? 1.352 17.234 -4.223 1 98.81 59 ASN B O 1
ATOM 1495 N N . LEU B 1 60 ? 3.123 15.828 -4.043 1 98.94 60 LEU B N 1
ATOM 1496 C CA . LEU B 1 60 ? 3.27 16.016 -2.605 1 98.94 60 LEU B CA 1
ATOM 1497 C C . LEU B 1 60 ? 4.719 16.344 -2.246 1 98.94 60 LEU B C 1
ATOM 1499 O O . LEU B 1 60 ? 5.645 15.727 -2.775 1 98.94 60 LEU B O 1
ATOM 1503 N N . ILE B 1 61 ? 4.879 17.25 -1.428 1 98.88 61 ILE B N 1
ATOM 1504 C CA . ILE B 1 61 ? 6.18 17.5 -0.819 1 98.88 61 ILE B CA 1
ATOM 1505 C C . ILE B 1 61 ? 6.141 17.141 0.662 1 98.88 61 ILE B C 1
ATOM 1507 O O . ILE B 1 61 ? 5.188 17.484 1.366 1 98.88 61 ILE B O 1
ATOM 1511 N N . ILE B 1 62 ? 7.082 16.375 1.143 1 98.88 62 ILE B N 1
ATOM 1512 C CA . ILE B 1 62 ? 7.25 16.141 2.57 1 98.88 62 ILE B CA 1
ATOM 1513 C C . ILE B 1 62 ? 8.547 16.781 3.055 1 98.88 62 ILE B C 1
ATOM 1515 O O . ILE B 1 62 ? 9.633 16.438 2.584 1 98.88 62 ILE B O 1
ATOM 1519 N N . GLU B 1 63 ? 8.398 17.641 3.922 1 98.69 63 GLU B N 1
ATOM 1520 C CA . GLU B 1 63 ? 9.547 18.359 4.473 1 98.69 63 GLU B CA 1
ATOM 1521 C C . GLU B 1 63 ? 10.094 17.656 5.715 1 98.69 63 GLU B C 1
ATOM 1523 O O . GLU B 1 63 ? 9.32 17.141 6.535 1 98.69 63 GLU B O 1
ATOM 1528 N N . PHE B 1 64 ? 11.336 17.641 5.82 1 98.44 64 PHE B N 1
ATOM 1529 C CA . PHE B 1 64 ? 12.086 17.219 7 1 98.44 64 PHE B CA 1
ATOM 1530 C C . PHE B 1 64 ? 12.953 18.344 7.52 1 98.44 64 PHE B C 1
ATOM 1532 O O . PHE B 1 64 ? 13.141 19.359 6.84 1 98.44 64 PHE B O 1
ATOM 1539 N N . ARG B 1 65 ? 13.461 18.203 8.703 1 97.5 65 ARG B N 1
ATOM 1540 C CA . ARG B 1 65 ? 14.266 19.266 9.281 1 97.5 65 ARG B CA 1
ATOM 1541 C C . ARG B 1 65 ? 15.562 19.469 8.5 1 97.5 65 ARG B C 1
ATOM 1543 O O . ARG B 1 65 ? 16.125 20.562 8.492 1 97.5 65 ARG B O 1
ATOM 1550 N N . ASP B 1 66 ? 15.898 18.453 7.828 1 97.19 66 ASP B N 1
ATOM 1551 C CA . ASP B 1 66 ? 17.172 18.531 7.129 1 97.19 66 ASP B CA 1
ATOM 1552 C C . ASP B 1 66 ? 17 18.297 5.629 1 97.19 66 ASP B C 1
ATOM 1554 O O . ASP B 1 66 ? 17.922 17.875 4.945 1 97.19 66 ASP B O 1
ATOM 1558 N N . GLY B 1 67 ? 15.836 18.484 5.062 1 97.5 67 GLY B N 1
ATOM 1559 C CA . GLY B 1 67 ? 15.609 18.297 3.641 1 97.5 67 GLY B CA 1
ATOM 1560 C C . GLY B 1 67 ? 14.148 18.109 3.289 1 97.5 67 GLY B C 1
ATOM 1561 O O . GLY B 1 67 ? 13.258 18.531 4.039 1 97.5 67 GLY B O 1
ATOM 1562 N N . GLU B 1 68 ? 13.922 17.609 2.064 1 98.44 68 GLU B N 1
ATOM 1563 C CA . GLU B 1 68 ? 12.57 17.328 1.607 1 98.44 68 GLU B CA 1
ATOM 1564 C C . GLU B 1 68 ? 12.562 16.219 0.552 1 98.44 68 GLU B C 1
ATOM 1566 O O . GLU B 1 68 ? 13.594 15.93 -0.058 1 98.44 68 GLU B O 1
ATOM 1571 N N . VAL B 1 69 ? 11.492 15.609 0.401 1 98.81 69 VAL B N 1
ATOM 1572 C CA . VAL B 1 69 ? 11.242 14.688 -0.705 1 98.81 69 VAL B CA 1
ATOM 1573 C C . VAL B 1 69 ? 10.016 15.141 -1.489 1 98.81 69 VAL B C 1
ATOM 1575 O O . VAL B 1 69 ? 9.023 15.57 -0.901 1 98.81 69 VAL B O 1
ATOM 1578 N N . LYS B 1 70 ? 10.055 15.109 -2.75 1 98.75 70 LYS B N 1
ATOM 1579 C CA . LYS B 1 70 ? 8.93 15.383 -3.639 1 98.75 70 LYS B CA 1
ATOM 1580 C C . LYS B 1 70 ? 8.383 14.094 -4.242 1 98.75 70 LYS B C 1
ATOM 1582 O O . LYS B 1 70 ? 9.133 13.305 -4.82 1 98.75 70 LYS B O 1
ATOM 1587 N N . LEU B 1 71 ? 7.129 13.898 -4.074 1 98.88 71 LEU B N 1
ATOM 1588 C CA . LEU B 1 71 ? 6.469 12.695 -4.578 1 98.88 71 LEU B CA 1
ATOM 1589 C C . LEU B 1 71 ? 5.492 13.039 -5.699 1 98.88 71 LEU B C 1
ATOM 1591 O O . LEU B 1 71 ? 4.633 13.914 -5.531 1 98.88 71 LEU B O 1
ATOM 1595 N N . ASN B 1 72 ? 5.641 12.352 -6.797 1 98.75 72 ASN B N 1
ATOM 1596 C CA . ASN B 1 72 ? 4.684 12.422 -7.895 1 98.75 72 ASN B CA 1
ATOM 1597 C C . ASN B 1 72 ? 3.76 11.203 -7.91 1 98.75 72 ASN B C 1
ATOM 1599 O O . ASN B 1 72 ? 3.979 10.25 -7.168 1 98.75 72 ASN B O 1
ATOM 1603 N N . GLU B 1 73 ? 2.682 11.344 -8.742 1 98.69 73 GLU B N 1
ATOM 1604 C CA . GLU B 1 73 ? 1.793 10.195 -8.93 1 98.69 73 GLU B CA 1
ATOM 1605 C C . GLU B 1 73 ? 2.582 8.938 -9.273 1 98.69 73 GLU B C 1
ATOM 1607 O O . GLU B 1 73 ? 3.471 8.961 -10.125 1 98.69 73 GLU B O 1
ATOM 1612 N N . GLY B 1 74 ? 2.316 7.848 -8.531 1 98.62 74 GLY B N 1
ATOM 1613 C CA . GLY B 1 74 ? 2.982 6.582 -8.797 1 98.62 74 GLY B CA 1
ATOM 1614 C C . GLY B 1 74 ? 4.242 6.387 -7.977 1 98.62 74 GLY B C 1
ATOM 1615 O O . GLY B 1 74 ? 4.98 5.418 -8.18 1 98.62 74 GLY B O 1
ATOM 1616 N N . GLU B 1 75 ? 4.488 7.316 -7.055 1 98.88 75 GLU B N 1
ATOM 1617 C CA . GLU B 1 75 ? 5.656 7.219 -6.184 1 98.88 75 GLU B CA 1
ATOM 1618 C C . GLU B 1 75 ? 5.242 7.02 -4.727 1 98.88 75 GLU B C 1
ATOM 1620 O O . GLU B 1 75 ? 4.117 7.352 -4.344 1 98.88 75 GLU B O 1
ATOM 1625 N N . MET B 1 76 ? 6.117 6.414 -3.914 1 98.94 76 MET B N 1
ATOM 1626 C CA . MET B 1 76 ? 5.871 6.215 -2.488 1 98.94 76 MET B CA 1
ATOM 1627 C C . MET B 1 76 ? 7.094 6.621 -1.667 1 98.94 76 MET B C 1
ATOM 1629 O O . MET B 1 76 ? 8.188 6.781 -2.211 1 98.94 76 MET B O 1
ATOM 1633 N N . PHE B 1 77 ? 6.918 6.809 -0.471 1 98.94 77 PHE B N 1
ATOM 1634 C CA . PHE B 1 77 ? 7.98 7.082 0.488 1 98.94 77 PHE B CA 1
ATOM 1635 C C . PHE B 1 77 ? 7.617 6.547 1.867 1 98.94 77 PHE B C 1
ATOM 1637 O O . PHE B 1 77 ? 6.453 6.598 2.273 1 98.94 77 PHE B O 1
ATOM 1644 N N . VAL B 1 78 ? 8.602 5.984 2.537 1 98.88 78 VAL B N 1
ATOM 1645 C CA . VAL B 1 78 ? 8.43 5.508 3.906 1 98.88 78 VAL B CA 1
ATOM 1646 C C . VAL B 1 78 ? 9.07 6.496 4.879 1 98.88 78 VAL B C 1
ATOM 1648 O O . VAL B 1 78 ? 10.273 6.766 4.801 1 98.88 78 VAL B O 1
ATOM 1651 N N . ILE B 1 79 ? 8.266 7.07 5.719 1 98.69 79 ILE B N 1
ATOM 1652 C CA . ILE B 1 79 ? 8.789 7.898 6.797 1 98.69 79 ILE B CA 1
ATOM 1653 C C . ILE B 1 79 ? 9.148 7.02 7.992 1 98.69 79 ILE B C 1
ATOM 1655 O O . ILE B 1 79 ? 8.281 6.379 8.586 1 98.69 79 ILE B O 1
ATOM 1659 N N . PRO B 1 80 ? 10.375 6.973 8.375 1 98.19 80 PRO B N 1
ATOM 1660 C CA . PRO B 1 80 ? 10.75 6.141 9.523 1 98.19 80 PRO B CA 1
ATOM 1661 C C . PRO B 1 80 ? 10.133 6.617 10.836 1 98.19 80 PRO B C 1
ATOM 1663 O O . PRO B 1 80 ? 9.859 7.812 10.992 1 98.19 80 PRO B O 1
ATOM 1666 N N . LYS B 1 81 ? 9.93 5.656 11.719 1 98.19 81 LYS B N 1
ATOM 1667 C CA . LYS B 1 81 ? 9.445 6.008 13.047 1 98.19 81 LYS B CA 1
ATOM 1668 C C . LYS B 1 81 ? 10.32 7.078 13.695 1 98.19 81 LYS B C 1
ATOM 1670 O O . LYS B 1 81 ? 11.539 7.086 13.492 1 98.19 81 LYS B O 1
ATOM 1675 N N . ASN B 1 82 ? 9.742 7.992 14.438 1 98 82 ASN B N 1
ATOM 1676 C CA . ASN B 1 82 ? 10.375 9.016 15.258 1 98 82 ASN B CA 1
ATOM 1677 C C . ASN B 1 82 ? 11.016 10.109 14.398 1 98 82 ASN B C 1
ATOM 1679 O O . ASN B 1 82 ? 11.867 10.859 14.875 1 98 82 ASN B O 1
ATOM 1683 N N . VAL B 1 83 ? 10.734 10.227 13.109 1 98.12 83 VAL B N 1
ATOM 1684 C CA . VAL B 1 83 ? 11.242 11.273 12.242 1 98.12 83 VAL B CA 1
ATOM 1685 C C . VAL B 1 83 ? 10.18 12.359 12.07 1 98.12 83 VAL B C 1
ATOM 1687 O O . VAL B 1 83 ? 9.07 12.086 11.609 1 98.12 83 VAL B O 1
ATOM 1690 N N . GLU B 1 84 ? 10.516 13.5 12.492 1 98.31 84 GLU B N 1
ATOM 1691 C CA . GLU B 1 84 ? 9.625 14.641 12.312 1 98.31 84 GLU B CA 1
ATOM 1692 C C . GLU B 1 84 ? 9.492 15.008 10.836 1 98.31 84 GLU B C 1
ATOM 1694 O O . GLU B 1 84 ? 10.492 15.031 10.102 1 98.31 84 GLU B O 1
ATOM 1699 N N . HIS B 1 85 ? 8.273 15.273 10.398 1 98.69 85 HIS B N 1
ATOM 1700 C CA . HIS B 1 85 ? 8.031 15.586 9 1 98.69 85 HIS B CA 1
ATOM 1701 C C . HIS B 1 85 ? 6.797 16.469 8.836 1 98.69 85 HIS B C 1
ATOM 1703 O O . HIS B 1 85 ? 5.953 16.547 9.734 1 98.69 85 HIS B O 1
ATOM 1709 N N . LYS B 1 86 ? 6.715 17.188 7.797 1 98.69 86 LYS B N 1
ATOM 1710 C CA . LYS B 1 86 ? 5.613 18.094 7.465 1 98.69 86 LYS B CA 1
ATOM 1711 C C . LYS B 1 86 ? 5.227 17.969 5.996 1 98.69 86 LYS B C 1
ATOM 1713 O O . LYS B 1 86 ? 5.934 18.453 5.117 1 98.69 86 LYS B O 1
ATOM 1718 N N . PRO B 1 87 ? 4.066 17.344 5.707 1 98.81 87 PRO B N 1
ATOM 1719 C CA . PRO B 1 87 ? 3.572 17.281 4.328 1 98.81 87 PRO B CA 1
ATOM 1720 C C . PRO B 1 87 ? 3.062 18.641 3.834 1 98.81 87 PRO B C 1
ATOM 1722 O O . PRO B 1 87 ? 2.605 19.453 4.633 1 98.81 87 PRO B O 1
ATOM 1725 N N . TYR B 1 88 ? 3.227 18.812 2.5 1 98.88 88 TYR B N 1
ATOM 1726 C CA . TYR B 1 88 ? 2.711 20 1.81 1 98.88 88 TYR B CA 1
ATOM 1727 C C . TYR B 1 88 ? 2.311 19.656 0.378 1 98.88 88 TYR B C 1
ATOM 1729 O O . TYR B 1 88 ? 3.014 18.906 -0.309 1 98.88 88 TYR B O 1
ATOM 1737 N N . ALA B 1 89 ? 1.143 20.156 -0.041 1 98.88 89 ALA B N 1
ATOM 1738 C CA . ALA B 1 89 ? 0.723 20.031 -1.435 1 98.88 89 ALA B CA 1
ATOM 1739 C C . ALA B 1 89 ? 0.252 21.375 -1.983 1 98.88 89 ALA B C 1
ATOM 1741 O O . ALA B 1 89 ? -0.67 21.984 -1.438 1 98.88 89 ALA B O 1
ATOM 1742 N N . GLU B 1 90 ? 0.884 21.781 -3.066 1 98.69 90 GLU B N 1
ATOM 1743 C CA . GLU B 1 90 ? 0.511 23.047 -3.676 1 98.69 90 GLU B CA 1
ATOM 1744 C C . GLU B 1 90 ? -0.9 23 -4.254 1 98.69 90 GLU B C 1
ATOM 1746 O O . GLU B 1 90 ? -1.683 23.938 -4.09 1 98.69 90 GLU B O 1
ATOM 1751 N N . ALA B 1 91 ? -1.234 22.031 -4.961 1 98.75 91 ALA B N 1
ATOM 1752 C CA . ALA B 1 91 ? -2.564 21.688 -5.461 1 98.75 91 ALA B CA 1
ATOM 1753 C C . ALA B 1 91 ? -3.07 20.391 -4.828 1 98.75 91 ALA B C 1
ATOM 1755 O O . ALA B 1 91 ? -2.299 19.656 -4.215 1 98.75 91 ALA B O 1
ATOM 1756 N N . GLU B 1 92 ? -4.316 20.156 -4.938 1 98.81 92 GLU B N 1
ATOM 1757 C CA . GLU B 1 92 ? -4.879 18.969 -4.293 1 98.81 92 GLU B CA 1
ATOM 1758 C C . GLU B 1 92 ? -4.145 17.703 -4.73 1 98.81 92 GLU B C 1
ATOM 1760 O O . GLU B 1 92 ? -3.934 17.484 -5.926 1 98.81 92 GLU B O 1
ATOM 1765 N N . CYS B 1 93 ? -3.701 17 -3.771 1 98.88 93 CYS B N 1
ATOM 1766 C CA . CYS B 1 93 ? -3.025 15.719 -3.939 1 98.88 93 CYS B CA 1
ATOM 1767 C C . CYS B 1 93 ? -3.807 14.602 -3.268 1 98.88 93 CYS B C 1
ATOM 1769 O O . CYS B 1 93 ? -4.332 14.773 -2.168 1 98.88 93 CYS B O 1
ATOM 1771 N N . LYS B 1 94 ? -4.004 13.477 -3.932 1 98.94 94 LYS B N 1
ATOM 1772 C CA . LYS B 1 94 ? -4.66 12.281 -3.414 1 98.94 94 LYS B CA 1
ATOM 1773 C C . LYS B 1 94 ? -3.637 11.227 -3.016 1 98.94 94 LYS B C 1
ATOM 1775 O O . LYS B 1 94 ? -2.789 10.836 -3.822 1 98.94 94 LYS B O 1
ATOM 1780 N N . ILE B 1 95 ? -3.766 10.75 -1.739 1 98.94 95 ILE B N 1
ATOM 1781 C CA . ILE B 1 95 ? -2.705 9.93 -1.163 1 98.94 95 ILE B CA 1
ATOM 1782 C C . ILE B 1 95 ? -3.307 8.664 -0.55 1 98.94 95 ILE B C 1
ATOM 1784 O O . ILE B 1 95 ? -4.379 8.711 0.055 1 98.94 95 ILE B O 1
ATOM 1788 N N . LEU B 1 96 ? -2.676 7.551 -0.772 1 98.94 96 LEU B N 1
ATOM 1789 C CA . LEU B 1 96 ? -2.887 6.34 0.011 1 98.94 96 LEU B CA 1
ATOM 1790 C C . LEU B 1 96 ? -1.875 6.242 1.147 1 98.94 96 LEU B C 1
ATOM 1792 O O . LEU B 1 96 ? -0.665 6.254 0.909 1 98.94 96 LEU B O 1
ATOM 1796 N N . LEU B 1 97 ? -2.342 6.23 2.383 1 98.94 97 LEU B N 1
ATOM 1797 C CA . LEU B 1 97 ? -1.521 6.031 3.57 1 98.94 97 LEU B CA 1
ATOM 1798 C C . LEU B 1 97 ? -1.596 4.582 4.047 1 98.94 97 LEU B C 1
ATOM 1800 O O . LEU B 1 97 ? -2.664 3.969 4.012 1 98.94 97 LEU B O 1
ATOM 1804 N N . VAL B 1 98 ? -0.48 4.051 4.453 1 98.94 98 VAL B N 1
ATOM 1805 C CA . VAL B 1 98 ? -0.446 2.744 5.105 1 98.94 98 VAL B CA 1
ATOM 1806 C C . VAL B 1 98 ? 0.253 2.857 6.457 1 98.94 98 VAL B C 1
ATOM 1808 O O . VAL B 1 98 ? 1.394 3.32 6.539 1 98.94 98 VAL B O 1
ATOM 1811 N N . GLU B 1 99 ? -0.378 2.479 7.496 1 98.75 99 GLU B N 1
ATOM 1812 C CA . GLU B 1 99 ? 0.117 2.57 8.867 1 98.75 99 GLU B CA 1
ATOM 1813 C C . GLU B 1 99 ? -0.686 1.674 9.805 1 98.75 99 GLU B C 1
ATOM 1815 O O . GLU B 1 99 ? -1.77 1.207 9.453 1 98.75 99 GLU B O 1
ATOM 1820 N N . PRO B 1 100 ? -0.15 1.342 10.992 1 98.62 100 PRO B N 1
ATOM 1821 C CA . PRO B 1 100 ? -0.929 0.551 11.953 1 98.62 100 PRO B CA 1
ATOM 1822 C C . PRO B 1 100 ? -2.252 1.215 12.32 1 98.62 100 PRO B C 1
ATOM 1824 O O . PRO B 1 100 ? -2.371 2.441 12.266 1 98.62 100 PRO B O 1
ATOM 1827 N N . LYS B 1 101 ? -3.186 0.394 12.656 1 98 101 LYS B N 1
ATOM 1828 C CA . LYS B 1 101 ? -4.473 0.906 13.125 1 98 101 LYS B CA 1
ATOM 1829 C C . LYS B 1 101 ? -4.293 1.84 14.32 1 98 101 LYS B C 1
ATOM 1831 O O . LYS B 1 101 ? -3.447 1.596 15.18 1 98 101 LYS B O 1
ATOM 1836 N N . GLY B 1 102 ? -5.047 2.896 14.336 1 96 102 GLY B N 1
ATOM 1837 C CA . GLY B 1 102 ? -5.109 3.748 15.508 1 96 102 GLY B CA 1
ATOM 1838 C C . GLY B 1 102 ? -4.129 4.902 15.461 1 96 102 GLY B C 1
ATOM 1839 O O . GLY B 1 102 ? -4.18 5.805 16.297 1 96 102 GLY B O 1
ATOM 1840 N N . VAL B 1 103 ? -3.225 4.945 14.484 1 97.38 103 VAL B N 1
ATOM 1841 C CA . VAL B 1 103 ? -2.252 6.031 14.391 1 97.38 103 VAL B CA 1
ATOM 1842 C C . VAL B 1 103 ? -2.975 7.355 14.148 1 97.38 103 VAL B C 1
ATOM 1844 O O . VAL B 1 103 ? -3.801 7.461 13.234 1 97.38 103 VAL B O 1
ATOM 1847 N N . VAL B 1 104 ? -2.646 8.281 14.984 1 97.25 104 VAL B N 1
ATOM 1848 C CA . VAL B 1 104 ? -3.236 9.609 14.875 1 97.25 104 VAL B CA 1
ATOM 1849 C C . VAL B 1 104 ? -2.49 10.414 13.812 1 97.25 104 VAL B C 1
ATOM 1851 O O . VAL B 1 104 ? -1.257 10.461 13.812 1 97.25 104 VAL B O 1
ATOM 1854 N N . ASN B 1 105 ? -3.205 11.133 12.906 1 98.12 105 ASN B N 1
ATOM 1855 C CA . ASN B 1 105 ? -2.59 11.75 11.742 1 98.12 105 ASN B CA 1
ATOM 1856 C C . ASN B 1 105 ? -1.609 12.852 12.141 1 98.12 105 ASN B C 1
ATOM 1858 O O . ASN B 1 105 ? -0.664 13.141 11.406 1 98.12 105 ASN B O 1
ATOM 1862 N N . THR B 1 106 ? -1.712 13.453 13.297 1 98.25 106 THR B N 1
ATOM 1863 C CA . THR B 1 106 ? -0.832 14.547 13.703 1 98.25 106 THR B CA 1
ATOM 1864 C C . THR B 1 106 ? 0.146 14.07 14.781 1 98.25 106 THR B C 1
ATOM 1866 O O . THR B 1 106 ? 0.777 14.891 15.453 1 98.25 106 THR B O 1
ATOM 1869 N N . GLY B 1 107 ? 0.219 12.695 14.945 1 96.38 107 GLY B N 1
ATOM 1870 C CA . GLY B 1 107 ? 1.077 12.18 16 1 96.38 107 GLY B CA 1
ATOM 1871 C C . GLY B 1 107 ? 0.636 12.602 17.391 1 96.38 107 GLY B C 1
ATOM 1872 O O . GLY B 1 107 ? -0.522 12.414 17.766 1 96.38 107 GLY B O 1
ATOM 187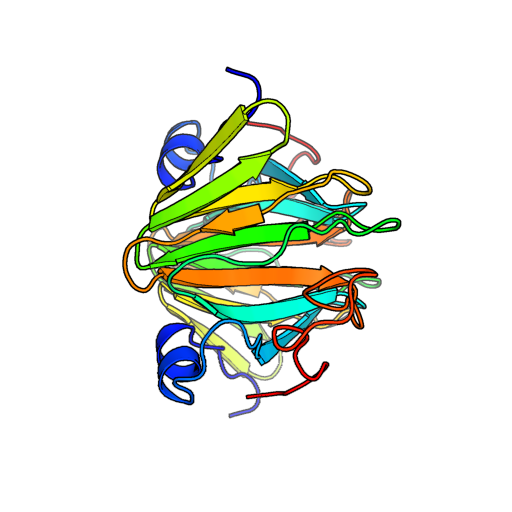3 N N . GLN B 1 108 ? 1.593 13.203 18.125 1 92.62 108 GLN B N 1
ATOM 1874 C CA . GLN B 1 108 ? 1.309 13.648 19.484 1 92.62 108 GLN B CA 1
ATOM 1875 C C . GLN B 1 108 ? 0.829 15.102 19.5 1 92.62 108 GLN B C 1
ATOM 1877 O O . GLN B 1 108 ? 0.405 15.609 20.547 1 92.62 108 GLN B O 1
ATOM 1882 N N . GLU B 1 109 ? 0.855 15.711 18.359 1 92.25 109 GLU B N 1
ATOM 1883 C CA . GLU B 1 109 ? 0.401 17.094 18.266 1 92.25 109 GLU B CA 1
ATOM 1884 C C . GLU B 1 109 ? -1.11 17.156 18.062 1 92.25 109 GLU B C 1
ATOM 1886 O O . GLU B 1 109 ? -1.638 16.656 17.078 1 92.25 109 GLU B O 1
ATOM 1891 N N . ILE B 1 110 ? -1.799 17.656 19.062 1 92.5 110 ILE B N 1
ATOM 1892 C CA . ILE B 1 110 ? -3.24 17.828 18.922 1 92.5 110 ILE B CA 1
ATOM 1893 C C . ILE B 1 110 ? -3.537 19.234 18.391 1 92.5 110 ILE B C 1
ATOM 1895 O O . ILE B 1 110 ? -3.221 20.234 19.062 1 92.5 110 ILE B O 1
ATOM 1899 N N . THR B 1 111 ? -4.047 19.375 17.203 1 95.62 111 THR B N 1
ATOM 1900 C CA . THR B 1 111 ? -4.359 20.641 16.531 1 95.62 111 THR B CA 1
ATOM 1901 C C . THR B 1 111 ? -5.711 20.547 15.828 1 95.62 111 THR B C 1
ATOM 1903 O O . THR B 1 111 ? -6.41 19.547 15.93 1 95.62 111 THR B O 1
ATOM 1906 N N . ASP B 1 112 ? -6.156 21.594 15.141 1 95.38 112 ASP B N 1
ATOM 1907 C CA . ASP B 1 112 ? -7.391 21.594 14.367 1 95.38 112 ASP B CA 1
ATOM 1908 C C . ASP B 1 112 ? -7.289 20.656 13.172 1 95.38 112 ASP B C 1
ATOM 1910 O O . ASP B 1 112 ? -8.305 20.297 12.562 1 95.38 112 ASP B O 1
ATOM 1914 N N . GLN B 1 113 ? -6.047 20.188 12.883 1 95.62 113 GLN B N 1
ATOM 1915 C CA . GLN B 1 113 ? -5.824 19.281 11.773 1 95.62 113 GLN B CA 1
ATOM 1916 C C . GLN B 1 113 ? -5.855 17.828 12.234 1 95.62 113 GLN B C 1
ATOM 1918 O O . GLN B 1 113 ? -5.742 16.906 11.43 1 95.62 113 GLN B O 1
ATOM 1923 N N . THR B 1 114 ? -5.973 17.672 13.578 1 97.94 114 THR B N 1
ATOM 1924 C CA . THR B 1 114 ? -6.148 16.312 14.094 1 97.94 114 THR B CA 1
ATOM 1925 C C . THR B 1 114 ? -7.512 15.75 13.688 1 97.94 114 THR B C 1
ATOM 1927 O O . THR B 1 114 ? -8.547 16.312 14.031 1 97.94 114 THR B O 1
ATOM 1930 N N . ALA B 1 115 ? -7.457 14.711 12.922 1 97.31 115 ALA B N 1
ATOM 1931 C CA . ALA B 1 115 ? -8.688 14.148 12.367 1 97.31 115 ALA B CA 1
ATOM 1932 C C . ALA B 1 115 ? -9.195 12.992 13.227 1 97.31 115 ALA B C 1
ATOM 1934 O O . ALA B 1 115 ? -8.43 12.375 13.969 1 97.31 115 ALA B O 1
ATOM 1935 N N . GLU B 1 116 ? -10.523 12.758 13.094 1 96.25 116 GLU B N 1
ATOM 1936 C CA . GLU B 1 116 ? -11.094 11.555 13.703 1 96.25 116 GLU B CA 1
ATOM 1937 C C . GLU B 1 116 ? -10.477 10.289 13.117 1 96.25 116 GLU B C 1
ATOM 1939 O O . GLU B 1 116 ? -10.281 10.195 11.906 1 96.25 116 GLU B O 1
ATOM 1944 N N . ASN B 1 117 ? -10.18 9.336 14 1 95.88 117 ASN B N 1
ATOM 1945 C CA . ASN B 1 117 ? -9.594 8.078 13.555 1 95.88 117 ASN B CA 1
ATOM 1946 C C . ASN B 1 117 ? -10.672 7.074 13.148 1 95.88 117 ASN B C 1
ATOM 1948 O O . ASN B 1 117 ? -11.828 7.195 13.562 1 95.88 117 ASN B O 1
ATOM 1952 N N . ASP B 1 118 ? -10.305 6.117 12.328 1 97.06 118 ASP B N 1
ATOM 1953 C CA . ASP B 1 118 ? -11.094 4.934 12.008 1 97.06 118 ASP B CA 1
ATOM 1954 C C . ASP B 1 118 ? -12.406 5.316 11.328 1 97.06 118 ASP B C 1
ATOM 1956 O O . ASP B 1 118 ? -13.453 4.75 11.633 1 97.06 118 ASP B O 1
ATOM 1960 N N . VAL B 1 119 ? -12.391 6.344 10.516 1 98.31 119 VAL B N 1
ATOM 1961 C CA . VAL B 1 119 ? -13.539 6.691 9.68 1 98.31 119 VAL B CA 1
ATOM 1962 C C . VAL B 1 119 ? -13.523 5.859 8.406 1 98.31 119 VAL B C 1
ATOM 1964 O O . VAL B 1 119 ? -12.641 6.023 7.562 1 98.31 119 VAL B O 1
ATOM 1967 N N . TRP B 1 120 ? -14.5 4.98 8.211 1 98.5 120 TRP B N 1
ATOM 1968 C CA . TRP B 1 120 ? -14.562 4.035 7.098 1 98.5 120 TRP B CA 1
ATOM 1969 C C . TRP B 1 120 ? -15.398 4.598 5.953 1 98.5 120 TRP B C 1
ATOM 1971 O O . TRP B 1 120 ? -16.438 5.23 6.184 1 98.5 120 TRP B O 1
ATOM 1981 N N . ILE B 1 121 ? -14.906 4.344 4.797 1 98.25 121 ILE B N 1
ATOM 1982 C CA . ILE B 1 121 ? -15.711 4.672 3.625 1 98.25 121 ILE B CA 1
ATOM 1983 C C . ILE B 1 121 ? -15.68 3.506 2.637 1 98.25 121 ILE B C 1
ATOM 1985 O O . ILE B 1 121 ? -14.742 2.705 2.641 1 98.25 121 ILE B O 1
#

Foldseek 3Di:
DPDDDDDQVVVVVPDDDALAWAFADDDDQKTKTKHKHAAKDDWAFAAPWKKKKAWQAAKKWKDFPVGIDIDHHGDMDIGGHPGIIMMHGHDITMIIMMIGAPQWSRHPDDDPSTYDGHHYD/DVDDDQDQVVVVVPDDDALAWAFADDDDQKTKTKHKHAAKDDWAFAAPWKKKKAWQAAKKWKDFPVGIDIDHHGDMDIHGHPGIIMMHGHDITMIIMMIGAPQWSRHPDDDPSTYDGHHYD

Radius of gyration: 17.63 Å; Cα contacts (8 Å, |Δi|>4): 632; chains: 2; bounding box: 41×49×40 Å

pLDDT: mean 97.63, std 4.47, range [53.22, 98.94]

Secondary structure (DSSP, 8-state):
----PEEHHHHHTT---BS--EEEEEETTEEEEEEEEEEE---B--TT--EEEEEEESEEEEEETTEEEEEETTEEEEEPTT--BEEEEEEEEEEEEEEETT--TTTT--STTPPPS--B-/----PEEHHHHHTT---BS--EEEEEETTEEEEEEEEEEE---B--TT--EEEEEEESEEEEEETTEEEEEETTEEEEEPTT--BEEEEEEEEEEEEEEETT--TTTT--STTPPPS--B-

Nearest PDB structures (foldseek):
  3d82-assembly1_E  TM=1.003E+00  e=7.823E-14  Shewanella frigidimarina NCIMB 400
  2i45-assembly3_E  TM=9.146E-01  e=2.947E-10  Neisseria meningitidis
  5fq0-assembly1_A  TM=8.394E-01  e=2.324E-06  Halomonas sp.
  5fq0-assembly2_D  TM=8.434E-01  e=3.363E-06  Halomonas sp.
  3lwc-assembly1_A-2  TM=7.711E-01  e=8.415E-05  Rhizobium johnstonii 3841

Sequence (242 aa):
MKYKPINFQEKLSKFQDQWSPKVIAEMNDYQFKLVKVQGDFVWHKHDETDEVFIVIGGNLIIEFRDGEVKLNEGEMFVIPKNVEHKPYAEAECKILLVEPKGVVNTGQEITDQTAENDVWIMKYKPINFQEKLSKFQDQWSPKVIAEMNDYQFKLVKVQGDFVWHKHDETDEVFIVIGGNLIIEFRDGEVKLNEGEMFVIPKNVEHKPYAEAECKILLVEPKGVVNTGQEITDQTAENDVWI

InterPro domains:
  IPR011051 RmlC-like cupin domain superfamily [SSF51182] (2-107)
  IPR013096 Cupin 2, conserved barrel [PF07883] (36-98)
  IPR014710 RmlC-like jelly roll fold [G3DSA:2.60.120.10] (2-104)
  IPR052044 Polyketide Synthase Associated Protein [PTHR36114] (10-108)

Solvent-accessible surface area (backbone atoms only — not comparable to full-atom values): 12873 Å² total; per-residue (Å²): 132,92,51,69,58,46,44,51,68,66,57,55,69,75,60,80,62,61,59,41,56,28,33,67,46,65,51,80,67,28,29,35,24,42,30,33,34,55,46,78,53,69,76,28,37,38,78,86,42,35,40,35,45,32,31,72,34,49,43,40,35,38,35,40,94,87,50,58,32,68,38,43,53,55,16,32,45,69,46,57,47,59,47,56,35,26,49,34,12,91,50,71,18,35,33,42,36,43,35,54,62,83,66,51,86,28,38,84,48,85,54,95,67,45,47,72,74,88,39,74,102,126,101,51,68,59,45,44,50,68,66,58,55,69,74,59,79,62,60,58,42,57,28,32,67,46,65,49,80,68,28,30,35,24,43,30,33,35,55,44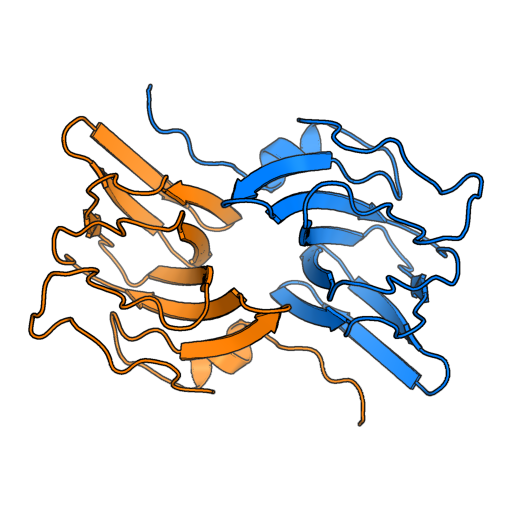,78,55,69,74,28,36,38,77,87,42,32,41,36,45,31,30,72,34,49,43,40,34,39,35,38,93,86,51,56,31,67,36,42,55,57,18,32,46,70,45,56,48,60,47,56,38,26,50,32,14,92,51,70,18,35,33,42,35,43,36,55,63,85,66,51,84,29,40,86,48,85,54,94,65,44,45,74,73,88,39,73,101